Protein AF-K2STV4-F1 (afdb_monomer)

InterPro domains:
  IPR007946 A1 cistron-splicing factor, AAR2 [PTHR12689] (7-236)
  IPR033647 AAR2, N-terminal [PF20981] (6-149)
  IPR033647 AAR2, N-terminal [cd13777] (6-147)
  IPR033648 AAR2, C-terminal domain [PF05282] (190-236)
  IPR033648 AAR2, C-terminal domain [cd13778] (186-235)
  IPR038514 AAR2, C-terminal domain superfamily [G3DSA:1.25.40.550] (173-238)
  IPR038516 AAR2, N-terminal domain superfamily [G3DSA:2.60.34.20] (5-162)

Radius of gyration: 21.19 Å; Cα contacts (8 Å, |Δi|>4): 359; chains: 1; bounding box: 59×39×59 Å

Organism: Macrophomina phaseolina (strain MS6) (NCBI:txid1126212)

pLDDT: mean 80.19, std 15.46, range [32.78, 97.38]

Foldseek 3Di:
DQFAAWEFAAADAQKWKDKQLDIDGHHPLAGTAGPDDFAKMKIKIANHPDDGKIKMKIFGQNTQDPVCNPDRHHYWYWHQDPVLRYTDTDPDPVVVVVCVVCVVVSVPGHYDYDANDPDPPVVPRPDRVVVSCVLCVLPDQVLLCQFQNHDDVGIGMDMPLAEAPVPDDPDPPDDQVVVVNDNHHHTNAQDDDLVDLDDPPDDDPRRVVSNVVSVSVVQVSCCVPVVVPCSNVSNSVSVVCSSVVPD

Sequence (247 aa):
MDASPCVLLLVPAGALGGIDLLSFTTTDRFKGIKELPPGWHFVFTSSTNSLSVRHGAWFRVRGSSRSSPSSPPELFVKKWDPEREELVPETDQAELMRWRANLGAIWRDGLTPYRQTASKDADDEGDKEEDWRRLTDAVDERLLDRVLGAATEDHWSLTSASSAARDMDVIPGLSKEQSQWQPEKELALLPVDLKRTWGVDVVGRERTEAAKDRSWALGDLVERVCGGREEELLGAVEEVVGAAVDV

Secondary structure (DSSP, 8-state):
--PPPEEEEE--TTSEEEETTEEEE--TT--EEESPPSEEEEEEEESSSSSPPPEEEEEEE----TT-TTSPPPEEEEEEETTTTEEEE---HHHHHHHHHHHHHHHHHTEEEP-S-S---TTS-SSHHHHHHHHTTT--HHHHHHHH-S-BTTEEEEETT-EETTTS---TT--GGG-TT--PPEE------TT--S-TT--HHHHHHHHH--HHHHHHHHHHHHTT-THHHHHHHHHHHHHHHH-

Nearest PDB structures (foldseek):
  7pjh-assembly1_A  TM=8.174E-01  e=5.767E-12  Homo sapiens
  4ilh-assembly1_B  TM=7.628E-01  e=2.993E-10  Saccharomyces cerevisiae S288C

Structure (mmCIF, N/CA/C/O backbone):
data_AF-K2STV4-F1
#
_entry.id   AF-K2STV4-F1
#
loop_
_atom_site.group_PDB
_atom_site.id
_atom_site.type_symbol
_atom_site.label_atom_id
_atom_site.label_alt_id
_atom_site.label_comp_id
_atom_site.label_asym_id
_atom_site.label_entity_id
_atom_site.label_seq_id
_atom_site.pdbx_PDB_ins_code
_atom_site.Cartn_x
_atom_site.Cartn_y
_atom_site.Cartn_z
_atom_site.occupancy
_atom_site.B_iso_or_equiv
_atom_site.auth_seq_id
_atom_site.auth_comp_id
_atom_site.auth_asym_id
_atom_site.auth_atom_id
_atom_site.pdbx_PDB_model_num
ATOM 1 N N . MET A 1 1 ? -26.086 -5.528 10.184 1.00 46.66 1 MET A N 1
ATOM 2 C CA . MET A 1 1 ? -25.001 -4.753 9.555 1.00 46.66 1 MET A CA 1
ATOM 3 C C . MET A 1 1 ? -24.290 -5.732 8.667 1.00 46.66 1 MET A C 1
ATOM 5 O O . MET A 1 1 ? -23.721 -6.676 9.203 1.00 46.66 1 MET A O 1
ATOM 9 N N . ASP A 1 2 ? -24.388 -5.554 7.358 1.00 55.31 2 ASP A N 1
ATOM 10 C CA . ASP A 1 2 ? -23.553 -6.316 6.437 1.00 55.31 2 ASP A CA 1
ATOM 11 C C . ASP A 1 2 ? -22.145 -5.758 6.603 1.00 55.31 2 ASP A C 1
ATOM 13 O O . ASP A 1 2 ? -21.844 -4.632 6.204 1.00 55.31 2 ASP A O 1
ATOM 17 N N . ALA A 1 3 ? -21.328 -6.470 7.374 1.00 68.94 3 ALA A N 1
ATOM 18 C CA . ALA A 1 3 ? -19.973 -6.039 7.649 1.00 68.94 3 ALA A CA 1
ATOM 19 C C . ALA A 1 3 ? -19.216 -6.024 6.312 1.00 68.94 3 ALA A C 1
ATOM 21 O O . ALA A 1 3 ? -19.231 -7.006 5.576 1.00 68.94 3 ALA A O 1
ATOM 22 N N . SER A 1 4 ? -18.639 -4.874 5.971 1.00 87.38 4 SER A N 1
ATOM 23 C CA . SER A 1 4 ? -17.873 -4.664 4.737 1.00 87.38 4 SER A CA 1
ATOM 24 C C . SER A 1 4 ? -16.386 -4.947 4.981 1.00 87.38 4 SER A C 1
ATOM 26 O O . SER A 1 4 ? -15.973 -4.981 6.145 1.00 87.38 4 SER A O 1
ATOM 28 N N . PRO A 1 5 ? -15.573 -5.142 3.929 1.00 93.56 5 PRO A N 1
ATOM 29 C CA . PRO A 1 5 ? -14.134 -5.318 4.081 1.00 93.56 5 PRO A CA 1
ATOM 30 C C . PRO A 1 5 ? -13.481 -4.185 4.882 1.00 93.56 5 PRO A C 1
ATOM 32 O O . PRO A 1 5 ? -13.882 -3.016 4.785 1.00 93.56 5 PRO A O 1
ATOM 35 N N . CYS A 1 6 ? -12.491 -4.531 5.702 1.00 95.50 6 CYS A N 1
ATOM 36 C CA . CYS A 1 6 ? -11.750 -3.566 6.507 1.00 95.50 6 CYS A CA 1
ATOM 37 C C . CYS A 1 6 ? -10.303 -4.002 6.761 1.00 95.50 6 CYS A C 1
ATOM 39 O O . CYS A 1 6 ? -9.956 -5.184 6.689 1.00 95.50 6 CYS A O 1
ATOM 41 N N . VAL A 1 7 ? -9.467 -3.024 7.101 1.00 96.56 7 VAL A N 1
ATOM 42 C CA . VAL A 1 7 ? -8.090 -3.226 7.551 1.00 96.56 7 VAL A CA 1
ATOM 43 C C . VAL A 1 7 ? -7.935 -2.656 8.953 1.00 96.56 7 VAL A C 1
ATOM 45 O O . VAL A 1 7 ? -8.264 -1.497 9.201 1.00 96.56 7 VAL A O 1
ATOM 48 N N . LEU A 1 8 ? -7.435 -3.465 9.882 1.00 97.38 8 LEU A N 1
ATOM 49 C CA . LEU A 1 8 ? -6.913 -2.981 11.150 1.00 97.38 8 LEU A CA 1
ATOM 50 C C . LEU A 1 8 ? -5.473 -2.522 10.936 1.00 97.38 8 LEU A C 1
ATOM 52 O O . LEU A 1 8 ? -4.639 -3.304 10.483 1.00 97.38 8 LEU A O 1
ATOM 56 N N . LEU A 1 9 ? -5.198 -1.268 11.282 1.00 96.94 9 LEU A N 1
ATOM 57 C CA . LEU A 1 9 ? -3.869 -0.664 11.268 1.00 96.94 9 LEU A CA 1
ATOM 58 C C . LEU A 1 9 ? -3.505 -0.315 12.715 1.00 96.94 9 LEU A C 1
ATOM 60 O O . LEU A 1 9 ? -3.778 0.779 13.211 1.00 96.94 9 LEU A O 1
ATOM 64 N N . LEU A 1 10 ? -2.976 -1.311 13.421 1.00 96.19 10 LEU A N 1
ATOM 65 C CA . LEU A 1 10 ? -2.710 -1.295 14.857 1.00 96.19 10 LEU A CA 1
ATOM 66 C C . LEU A 1 10 ? -1.329 -0.692 15.130 1.00 96.19 10 LEU A C 1
ATOM 68 O O . LEU A 1 10 ? -0.360 -1.403 15.395 1.00 96.19 10 LEU A O 1
ATOM 72 N N . VAL A 1 11 ? -1.258 0.631 15.039 1.00 94.62 11 VAL A N 1
ATOM 73 C CA . VAL A 1 11 ? -0.031 1.418 15.217 1.00 94.62 11 VAL A CA 1
ATOM 74 C C . VAL A 1 11 ? -0.125 2.315 16.462 1.00 94.62 11 VAL A C 1
ATOM 76 O O . VAL A 1 11 ? -1.237 2.570 16.942 1.00 94.62 11 VAL A O 1
ATOM 79 N N . PRO A 1 12 ? 1.008 2.772 17.031 1.00 92.44 12 PRO A N 1
ATOM 80 C CA . PRO A 1 12 ? 1.008 3.669 18.186 1.00 92.44 12 PRO A CA 1
ATOM 81 C C . PRO A 1 12 ? 0.287 4.986 17.891 1.00 92.44 12 PRO A C 1
ATOM 83 O O . PRO A 1 12 ? 0.338 5.480 16.771 1.00 92.44 12 PRO A O 1
ATOM 86 N N . ALA A 1 13 ? -0.339 5.591 18.901 1.00 93.19 13 ALA A N 1
ATOM 87 C CA . ALA A 1 13 ? -0.931 6.915 18.750 1.00 93.19 13 ALA A CA 1
ATOM 88 C C . ALA A 1 13 ? 0.137 7.981 18.470 1.00 93.19 13 ALA A C 1
ATOM 90 O O . ALA A 1 13 ? 1.247 7.921 18.999 1.00 93.19 13 ALA A O 1
ATOM 91 N N . GLY A 1 14 ? -0.212 8.976 17.654 1.00 92.31 14 GLY A N 1
ATOM 92 C CA . GLY A 1 14 ? 0.729 10.002 17.203 1.00 92.31 14 GLY A CA 1
ATOM 93 C C . GLY A 1 14 ? 1.625 9.566 16.039 1.00 92.31 14 GLY A C 1
ATOM 94 O O . GLY A 1 14 ? 2.351 10.406 15.513 1.00 92.31 14 GLY A O 1
ATOM 95 N N . ALA A 1 15 ? 1.551 8.301 15.610 1.00 92.19 15 ALA A N 1
ATOM 96 C CA . ALA A 1 15 ? 2.199 7.823 14.394 1.00 92.19 15 ALA A CA 1
ATOM 97 C C . ALA A 1 15 ? 1.540 8.427 13.145 1.00 92.19 15 ALA A C 1
ATOM 99 O O . ALA A 1 15 ? 0.327 8.691 13.143 1.00 92.19 15 ALA A O 1
ATOM 100 N N . LEU A 1 16 ? 2.317 8.558 12.070 1.00 93.38 16 LEU A N 1
ATOM 101 C CA . LEU A 1 16 ? 1.777 8.783 10.734 1.00 93.38 16 LEU A CA 1
ATOM 102 C C . LEU A 1 16 ? 1.045 7.509 10.309 1.00 93.38 16 LEU A C 1
ATOM 104 O O . LEU A 1 16 ? 1.622 6.423 10.356 1.00 93.38 16 LEU A O 1
ATOM 108 N N . GLY A 1 17 ? -0.210 7.626 9.898 1.00 93.69 17 GLY A N 1
ATOM 109 C CA . GLY A 1 17 ? -0.970 6.553 9.270 1.00 93.69 17 GLY A CA 1
ATOM 110 C C . GLY A 1 17 ? -1.533 7.024 7.940 1.00 93.69 17 GLY A C 1
ATOM 111 O O . GLY A 1 17 ? -1.812 8.208 7.759 1.00 93.69 17 GLY A O 1
ATOM 112 N N . GLY A 1 18 ? -1.716 6.101 7.011 1.00 93.31 18 GLY A N 1
ATOM 113 C CA . GLY A 1 18 ? -2.315 6.420 5.732 1.00 93.31 18 GLY A CA 1
ATOM 114 C C . GLY A 1 18 ? -2.903 5.211 5.038 1.00 93.31 18 GLY A C 1
ATOM 115 O O . GLY A 1 18 ? -2.582 4.060 5.352 1.00 93.31 18 GLY A O 1
ATOM 116 N N . ILE A 1 19 ? -3.814 5.506 4.121 1.00 95.06 19 ILE A N 1
ATOM 117 C CA . ILE A 1 19 ? -4.367 4.548 3.179 1.00 95.06 19 ILE A CA 1
ATOM 118 C C .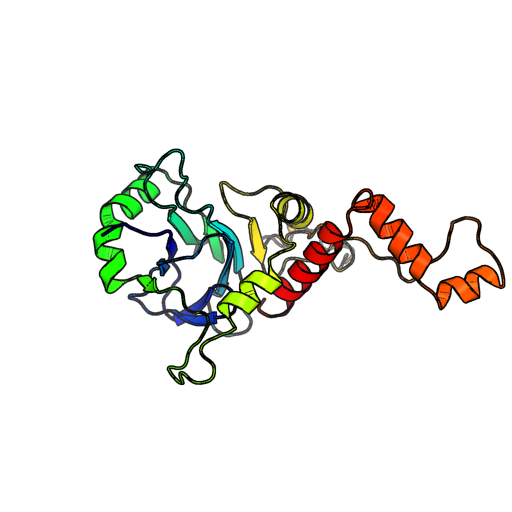 ILE A 1 19 ? -4.526 5.231 1.825 1.00 95.06 19 ILE A C 1
ATOM 120 O O . ILE A 1 19 ? -5.194 6.262 1.715 1.00 95.06 19 ILE A O 1
ATOM 124 N N . ASP A 1 20 ? -3.931 4.624 0.807 1.00 94.50 20 ASP A N 1
ATOM 125 C CA . ASP A 1 20 ? -3.928 5.084 -0.576 1.00 94.50 20 ASP A CA 1
ATOM 126 C C . ASP A 1 20 ? -3.430 6.540 -0.677 1.00 94.50 20 ASP A C 1
ATOM 128 O O . ASP A 1 20 ? -2.278 6.804 -0.354 1.00 94.50 20 ASP A O 1
ATOM 132 N N . LEU A 1 21 ? -4.280 7.497 -1.060 1.00 90.19 21 LEU A N 1
ATOM 133 C CA . LEU A 1 21 ? -3.935 8.917 -1.216 1.00 90.19 21 LEU A CA 1
ATOM 134 C C . LEU A 1 21 ? -4.193 9.756 0.050 1.00 90.19 21 LEU A C 1
ATOM 136 O O . LEU A 1 21 ? -4.028 10.981 0.029 1.00 90.19 21 LEU A O 1
ATOM 140 N N . LEU A 1 22 ? -4.651 9.143 1.150 1.00 90.38 22 LEU A N 1
ATOM 141 C CA . LEU A 1 22 ? -4.950 9.842 2.400 1.00 90.38 22 LEU A CA 1
ATOM 142 C C . LEU A 1 22 ? -3.911 9.531 3.479 1.00 90.38 22 LEU A C 1
ATOM 144 O O . LEU A 1 22 ? -3.727 8.380 3.868 1.00 90.38 22 LEU A O 1
ATOM 148 N N . SER A 1 23 ? -3.342 10.583 4.070 1.00 90.31 23 SER A N 1
ATOM 149 C CA . SER A 1 23 ? -2.523 10.509 5.281 1.00 90.31 23 SER A CA 1
ATOM 150 C C . SER A 1 23 ? -3.163 11.254 6.457 1.00 90.31 23 SER A C 1
ATOM 152 O O . SER A 1 23 ? -3.937 12.201 6.292 1.00 90.31 23 SER A O 1
ATOM 154 N N . PHE A 1 24 ? -2.874 10.797 7.672 1.00 91.31 24 PHE A N 1
ATOM 155 C CA . PHE A 1 24 ? -3.394 11.347 8.920 1.00 91.31 24 PHE A CA 1
ATOM 156 C C . PHE A 1 24 ? -2.488 10.996 10.107 1.00 91.31 24 PHE A C 1
ATOM 158 O O . PHE A 1 24 ? -1.704 10.050 10.071 1.00 91.31 24 PHE A O 1
ATOM 165 N N . THR A 1 25 ? -2.631 11.731 11.208 1.00 93.50 25 THR A N 1
ATOM 166 C CA . THR A 1 25 ? -2.016 11.353 12.488 1.00 93.50 25 THR A CA 1
ATOM 167 C C . THR A 1 25 ? -2.957 10.420 13.241 1.00 93.50 25 THR A C 1
ATOM 169 O O . THR A 1 25 ? -4.131 10.738 13.455 1.00 93.50 25 THR A O 1
ATOM 172 N N . THR A 1 26 ? -2.454 9.266 13.663 1.00 94.06 26 THR A N 1
ATOM 173 C CA . THR A 1 26 ? -3.240 8.280 14.413 1.00 94.06 26 THR A CA 1
ATOM 174 C C . THR A 1 26 ? -3.569 8.760 15.831 1.00 94.06 26 THR A C 1
ATOM 176 O O . THR A 1 26 ? -2.836 9.532 16.450 1.00 94.06 26 THR A O 1
ATOM 179 N N . THR A 1 27 ? -4.697 8.292 16.369 1.00 94.81 27 THR A N 1
ATOM 180 C CA . THR A 1 27 ? -5.148 8.592 17.740 1.00 94.81 27 THR A CA 1
ATOM 181 C C . THR A 1 27 ? -5.226 7.309 18.559 1.00 94.81 27 THR A C 1
ATOM 183 O O . THR A 1 27 ? -5.330 6.230 17.984 1.00 94.81 27 THR A O 1
ATOM 186 N N . ASP A 1 28 ? -5.284 7.397 19.890 1.00 94.19 28 ASP A N 1
ATOM 187 C CA . ASP A 1 28 ? -5.396 6.211 20.764 1.00 94.19 28 ASP A CA 1
ATOM 188 C C . ASP A 1 28 ? -6.593 5.306 20.425 1.00 94.19 28 ASP A C 1
ATOM 190 O O . ASP A 1 28 ? -6.556 4.081 20.595 1.00 94.19 28 ASP A O 1
ATOM 194 N N . ARG A 1 29 ? -7.677 5.927 19.943 1.00 94.75 29 ARG A N 1
ATOM 195 C CA . ARG A 1 29 ? -8.910 5.234 19.560 1.00 94.75 29 ARG A CA 1
ATOM 196 C C . ARG A 1 29 ? -8.845 4.628 18.168 1.00 94.75 29 ARG A C 1
ATOM 198 O O . ARG A 1 29 ? -9.582 3.682 17.915 1.00 94.75 29 ARG A O 1
ATOM 205 N N . PHE A 1 30 ? -7.988 5.138 17.289 1.00 96.12 30 PHE A N 1
ATOM 206 C CA . PHE A 1 30 ? -7.863 4.620 15.935 1.00 96.12 30 PHE A CA 1
ATOM 207 C C . PHE A 1 30 ? -7.371 3.167 15.962 1.00 96.12 30 PHE A C 1
ATOM 209 O O . PHE A 1 30 ? -6.446 2.809 16.696 1.00 96.12 30 PHE A O 1
ATOM 216 N N . LYS A 1 31 ? -8.033 2.320 15.174 1.00 97.00 31 LYS A N 1
ATOM 217 C CA . LYS A 1 31 ? -7.695 0.905 14.988 1.00 97.00 31 LYS A CA 1
ATOM 218 C C . LYS A 1 31 ? -7.664 0.489 13.526 1.00 97.00 31 LYS A C 1
ATOM 220 O O . LYS A 1 31 ? -7.209 -0.616 13.258 1.00 97.00 31 LYS A O 1
ATOM 225 N N . GLY A 1 32 ? -8.130 1.318 12.592 1.00 96.94 32 GLY A N 1
ATOM 226 C CA . GLY A 1 32 ? -8.111 0.968 11.178 1.00 96.94 32 GLY A CA 1
ATOM 227 C C . GLY A 1 32 ? -9.150 1.678 10.321 1.00 96.94 32 GLY A C 1
ATOM 228 O O . GLY A 1 32 ? -9.776 2.657 10.734 1.00 96.94 32 GLY A O 1
ATOM 229 N N . ILE A 1 33 ? -9.333 1.139 9.119 1.00 96.75 33 ILE A N 1
ATOM 230 C CA . ILE A 1 33 ? -10.194 1.677 8.070 1.00 96.75 33 ILE A CA 1
ATOM 231 C C . ILE A 1 33 ? -11.239 0.629 7.687 1.00 96.75 33 ILE A C 1
ATOM 233 O O . ILE A 1 33 ? -10.913 -0.545 7.514 1.00 96.75 33 ILE A O 1
ATOM 237 N N . LYS A 1 34 ? -12.500 1.044 7.577 1.00 94.75 34 LYS A N 1
ATOM 238 C CA . LYS A 1 34 ? -13.641 0.193 7.200 1.00 94.75 34 LYS A CA 1
ATOM 239 C C . LYS A 1 34 ? -14.276 0.648 5.897 1.00 94.75 34 LYS A C 1
ATOM 241 O O . LYS A 1 34 ? -14.023 1.761 5.457 1.00 94.75 34 LYS A O 1
ATOM 246 N N . GLU A 1 35 ? -15.172 -0.183 5.367 1.00 92.88 35 GLU A N 1
ATOM 247 C CA . GLU A 1 35 ? -15.942 0.124 4.152 1.00 92.88 35 GLU A CA 1
ATOM 248 C C . GLU A 1 35 ? -15.020 0.252 2.931 1.00 92.88 35 GLU A C 1
ATOM 250 O O . GLU A 1 35 ? -15.228 1.097 2.069 1.00 92.88 35 GLU A O 1
ATOM 255 N N . LEU A 1 36 ? -13.985 -0.596 2.875 1.00 93.31 36 LEU A N 1
ATOM 256 C CA . LEU A 1 36 ? -13.055 -0.618 1.751 1.00 93.31 36 LEU A CA 1
ATOM 257 C C . LEU A 1 36 ? -13.768 -1.121 0.485 1.00 93.31 36 LEU A C 1
ATOM 259 O O . LEU A 1 36 ? -14.413 -2.181 0.541 1.00 93.31 36 LEU A O 1
ATOM 263 N N . PRO A 1 37 ? -13.665 -0.400 -0.645 1.00 92.25 37 PRO A N 1
ATOM 264 C CA . PRO A 1 37 ? -14.173 -0.884 -1.917 1.00 92.25 37 PRO A CA 1
ATOM 265 C C . PRO A 1 37 ? -13.360 -2.097 -2.407 1.00 92.25 37 PRO A C 1
ATOM 267 O O . PRO A 1 37 ? -12.231 -2.313 -1.976 1.00 92.25 37 PRO A O 1
ATOM 270 N N . PRO A 1 38 ? -13.909 -2.926 -3.312 1.00 91.94 38 PRO A N 1
ATOM 271 C CA . PRO A 1 38 ? -13.113 -3.932 -4.006 1.00 91.94 38 PRO A CA 1
ATOM 272 C C . PRO A 1 38 ? -12.017 -3.277 -4.852 1.00 91.94 38 PRO A C 1
ATOM 274 O O . PRO A 1 38 ? -12.293 -2.322 -5.579 1.00 91.94 38 PRO A O 1
ATOM 277 N N . GLY A 1 39 ? -10.804 -3.820 -4.802 1.00 92.81 39 GLY A N 1
ATOM 278 C CA . GLY A 1 39 ? -9.651 -3.260 -5.502 1.00 92.81 39 GLY A CA 1
ATOM 279 C C . GLY A 1 39 ? -8.340 -3.444 -4.748 1.00 92.81 39 GLY A C 1
ATOM 280 O O . GLY A 1 39 ? -8.269 -4.147 -3.735 1.00 92.81 39 GLY A O 1
ATOM 281 N N . TRP A 1 40 ? -7.295 -2.828 -5.288 1.00 94.62 40 TRP A N 1
ATOM 282 C CA . TRP A 1 40 ? -6.000 -2.710 -4.632 1.00 94.62 40 TRP A CA 1
ATOM 283 C C . TRP A 1 40 ? -6.017 -1.576 -3.625 1.00 94.62 40 TRP A C 1
ATOM 285 O O . TRP A 1 40 ? -6.600 -0.527 -3.879 1.00 94.62 40 TRP A O 1
ATOM 295 N N . HIS A 1 41 ? -5.356 -1.792 -2.498 1.00 95.38 41 HIS A N 1
ATOM 296 C CA . HIS A 1 41 ? -5.166 -0.783 -1.472 1.00 95.38 41 HIS A CA 1
ATOM 297 C C . HIS A 1 41 ? -3.749 -0.855 -0.928 1.00 95.38 41 HIS A C 1
ATOM 299 O O . HIS A 1 41 ? -3.129 -1.925 -0.888 1.00 95.38 41 HIS A O 1
ATOM 305 N N . PHE A 1 42 ? -3.267 0.290 -0.465 1.00 95.88 42 PHE A N 1
ATOM 306 C CA . PHE A 1 42 ? -1.963 0.430 0.153 1.00 95.88 42 PHE A CA 1
ATOM 307 C C . PHE A 1 42 ? -2.116 1.154 1.483 1.00 95.88 42 PHE A C 1
ATOM 309 O O . PHE A 1 42 ? -2.471 2.327 1.531 1.00 95.88 42 PHE A O 1
ATOM 316 N N . VAL A 1 43 ? -1.854 0.457 2.588 1.00 96.12 43 VAL A N 1
ATOM 317 C CA . VAL A 1 43 ? -1.728 1.121 3.893 1.00 96.12 43 VAL A CA 1
ATOM 318 C C . VAL A 1 43 ? -0.274 1.430 4.157 1.00 96.12 43 VAL A C 1
ATOM 320 O O . VAL A 1 43 ? 0.589 0.598 3.886 1.00 96.12 43 VAL A O 1
ATOM 323 N N . PHE A 1 44 ? -0.014 2.587 4.748 1.00 94.81 44 PHE A N 1
ATOM 324 C CA . PHE A 1 44 ? 1.326 2.973 5.151 1.00 94.81 44 PHE A CA 1
ATOM 325 C C . PHE A 1 44 ? 1.333 3.622 6.527 1.00 94.81 44 PHE A C 1
ATOM 327 O O . PHE A 1 44 ? 0.328 4.143 7.019 1.00 94.81 44 PHE A O 1
ATOM 334 N N . THR A 1 45 ? 2.479 3.551 7.189 1.00 94.50 45 THR A N 1
ATOM 335 C CA . THR A 1 45 ? 2.682 4.145 8.501 1.00 94.50 45 THR A CA 1
ATOM 336 C C . THR A 1 45 ? 4.143 4.489 8.727 1.00 94.50 45 THR A C 1
ATOM 338 O O . THR A 1 45 ? 5.043 3.937 8.093 1.00 94.50 45 THR A O 1
ATOM 341 N N . SER A 1 46 ? 4.379 5.382 9.675 1.00 90.50 46 SER A N 1
ATOM 342 C CA . SER A 1 46 ? 5.689 5.563 10.270 1.00 90.50 46 SER A CA 1
ATOM 343 C C . SER A 1 46 ? 5.540 5.884 11.751 1.00 90.50 46 SER A C 1
ATOM 345 O O . SER A 1 46 ? 4.586 6.558 12.150 1.00 90.50 46 SER A O 1
ATOM 347 N N . SER A 1 47 ? 6.469 5.390 12.572 1.00 82.62 47 SER A N 1
ATOM 348 C CA . SER A 1 47 ? 6.419 5.522 14.034 1.00 82.62 47 SER A CA 1
ATOM 349 C C . SER A 1 47 ? 6.432 6.979 14.507 1.00 82.62 47 SER A C 1
ATOM 351 O O . SER A 1 47 ? 5.956 7.276 15.603 1.00 82.62 47 SER A O 1
ATOM 353 N N . THR A 1 48 ? 6.926 7.901 13.676 1.00 74.44 48 THR A N 1
ATOM 354 C CA . THR A 1 48 ? 6.916 9.345 13.926 1.00 74.44 48 THR A CA 1
ATOM 355 C C . THR A 1 48 ? 6.590 10.120 12.646 1.00 74.44 48 THR A C 1
ATOM 357 O O . THR A 1 48 ? 6.695 9.604 11.539 1.00 74.44 48 THR A O 1
ATOM 360 N N . ASN A 1 49 ? 6.235 11.400 12.780 1.00 66.69 49 ASN A N 1
ATOM 361 C CA . ASN A 1 49 ? 5.983 12.285 11.634 1.00 66.69 49 ASN A CA 1
ATOM 362 C C . ASN A 1 49 ? 7.270 12.851 10.989 1.00 66.69 49 ASN A C 1
ATOM 364 O O . ASN A 1 49 ? 7.181 13.731 10.133 1.00 66.69 49 ASN A O 1
ATOM 368 N N . SER A 1 50 ? 8.469 12.417 11.401 1.00 63.31 50 SER A N 1
ATOM 369 C CA . SER A 1 50 ? 9.737 12.989 10.927 1.00 63.31 50 SER A CA 1
ATOM 370 C C . SER A 1 50 ? 10.834 11.940 10.749 1.00 63.31 50 SER A C 1
ATOM 372 O O . SER A 1 50 ? 11.176 11.267 11.717 1.00 63.31 50 SER A O 1
ATOM 374 N N . LEU A 1 51 ? 11.441 11.905 9.554 1.00 62.88 51 LEU A N 1
ATOM 375 C CA . LEU A 1 51 ? 12.703 11.217 9.210 1.00 62.88 51 LEU A CA 1
ATOM 376 C C . LEU A 1 51 ? 12.842 9.761 9.705 1.00 62.88 51 LEU A C 1
ATOM 378 O O . LEU A 1 51 ? 13.952 9.285 9.927 1.00 62.88 51 LEU A O 1
ATOM 382 N N . SER A 1 52 ? 11.730 9.057 9.877 1.00 76.38 52 SER A N 1
ATOM 383 C CA . SER A 1 52 ? 11.674 7.637 10.212 1.00 76.38 52 SER A CA 1
ATOM 384 C C . SER A 1 52 ? 11.374 6.820 8.963 1.00 76.38 52 SER A C 1
ATOM 386 O O . SER A 1 52 ? 10.787 7.316 7.997 1.00 76.38 52 SER A O 1
ATOM 388 N N . VAL A 1 53 ? 11.801 5.557 8.981 1.00 84.56 53 VAL A N 1
ATOM 389 C CA . VAL A 1 53 ? 11.475 4.630 7.902 1.00 84.56 53 VAL A CA 1
ATOM 390 C C . VAL A 1 53 ? 9.963 4.483 7.830 1.00 84.56 53 VAL A C 1
ATOM 392 O O . VAL A 1 53 ? 9.270 4.335 8.844 1.00 84.56 53 VAL A O 1
ATOM 395 N N . ARG A 1 54 ? 9.436 4.606 6.617 1.00 90.31 54 ARG A N 1
ATOM 396 C CA . ARG A 1 54 ? 8.021 4.374 6.357 1.00 90.31 54 ARG A CA 1
ATOM 397 C C . ARG A 1 54 ? 7.837 2.923 5.981 1.00 90.31 54 ARG A C 1
ATOM 399 O O . ARG A 1 54 ? 8.633 2.365 5.230 1.00 90.31 54 ARG A O 1
ATOM 406 N N . HIS A 1 55 ? 6.783 2.327 6.508 1.00 92.69 55 HIS A N 1
ATOM 407 C CA . HIS A 1 55 ? 6.391 0.964 6.207 1.00 92.69 55 HIS A CA 1
ATOM 408 C C . HIS A 1 55 ? 5.061 0.994 5.482 1.00 92.69 55 HIS A C 1
ATOM 410 O O . HIS A 1 55 ? 4.168 1.754 5.850 1.00 92.69 55 HIS A O 1
ATOM 416 N N . GLY A 1 56 ? 4.925 0.139 4.483 1.00 92.56 56 GLY A N 1
ATOM 417 C CA . GLY A 1 56 ? 3.732 0.011 3.676 1.00 92.56 56 GLY A CA 1
ATOM 418 C C . GLY A 1 56 ? 3.380 -1.442 3.413 1.00 92.56 56 GLY A C 1
ATOM 419 O O . GLY A 1 56 ? 4.233 -2.330 3.468 1.00 92.56 56 GLY A O 1
ATOM 420 N N . ALA A 1 57 ? 2.106 -1.684 3.135 1.00 93.94 57 ALA A N 1
ATOM 421 C CA . ALA A 1 57 ? 1.605 -2.991 2.752 1.00 93.94 57 ALA A CA 1
ATOM 422 C C . ALA A 1 57 ? 0.527 -2.853 1.676 1.00 93.94 57 ALA A C 1
ATOM 424 O O . ALA A 1 57 ? -0.527 -2.257 1.916 1.00 93.94 57 ALA A O 1
ATOM 425 N N . TRP A 1 58 ? 0.781 -3.467 0.522 1.00 95.38 58 TRP A N 1
ATOM 426 C CA . TRP A 1 58 ? -0.213 -3.692 -0.521 1.00 95.38 58 TRP A CA 1
ATOM 427 C C . TRP A 1 58 ? -1.096 -4.875 -0.163 1.00 95.38 58 TRP A C 1
ATOM 429 O O . TRP A 1 58 ? -0.594 -5.918 0.255 1.00 95.38 58 TRP A O 1
ATOM 439 N N . PHE A 1 59 ? -2.398 -4.747 -0.370 1.00 95.06 59 PHE A N 1
ATOM 440 C CA . PHE A 1 59 ? -3.351 -5.842 -0.225 1.00 95.06 59 PHE A CA 1
ATOM 441 C C . PHE A 1 59 ? -4.517 -5.644 -1.190 1.00 95.06 59 PHE A C 1
ATOM 443 O O . PHE A 1 59 ? -4.765 -4.541 -1.682 1.00 95.06 59 PHE A O 1
ATOM 450 N N . ARG A 1 60 ? -5.239 -6.729 -1.470 1.00 94.44 60 ARG A N 1
ATOM 451 C CA . ARG A 1 60 ? -6.359 -6.713 -2.409 1.00 94.44 60 ARG A CA 1
ATOM 452 C C . ARG A 1 60 ? -7.650 -7.073 -1.706 1.00 94.44 60 ARG A C 1
ATOM 454 O O . ARG A 1 60 ? -7.776 -8.174 -1.178 1.00 94.44 60 ARG A O 1
ATOM 461 N N . VAL A 1 61 ? -8.627 -6.179 -1.773 1.00 93.88 61 VAL A N 1
ATOM 462 C CA . VAL A 1 61 ? -10.006 -6.474 -1.387 1.00 93.88 61 VAL A CA 1
ATOM 463 C C . VAL A 1 61 ? -10.683 -7.126 -2.586 1.00 93.88 61 VAL A C 1
ATOM 465 O O . VAL A 1 61 ? -10.921 -6.479 -3.610 1.00 93.88 61 VAL A O 1
ATOM 468 N N . ARG A 1 62 ? -10.984 -8.421 -2.490 1.00 89.50 62 ARG A N 1
ATOM 469 C CA . ARG A 1 62 ? -11.644 -9.165 -3.579 1.00 89.50 62 ARG A CA 1
ATOM 470 C C . ARG A 1 62 ? -13.142 -8.868 -3.647 1.00 89.50 62 ARG A C 1
ATOM 472 O O . ARG A 1 62 ? -13.760 -9.027 -4.701 1.00 89.50 62 ARG A O 1
ATOM 479 N N . GLY A 1 63 ? -13.711 -8.392 -2.544 1.00 79.19 63 GLY A N 1
ATOM 480 C CA . GLY A 1 63 ? -15.128 -8.105 -2.410 1.00 79.19 63 GLY A CA 1
ATOM 481 C C . GLY A 1 63 ? -15.943 -9.363 -2.116 1.00 79.19 63 GLY A C 1
ATOM 482 O O . GLY A 1 63 ? -15.454 -10.493 -2.094 1.00 79.19 63 GLY A O 1
ATOM 483 N N . SER A 1 64 ? -17.240 -9.167 -1.877 1.00 69.00 64 SER A N 1
ATOM 484 C CA . SER A 1 64 ? -18.148 -10.282 -1.600 1.00 69.00 64 SER A CA 1
ATOM 485 C C . SER A 1 64 ? -18.265 -11.186 -2.827 1.00 69.00 64 SER A C 1
ATOM 487 O O . SER A 1 64 ? -18.824 -10.790 -3.853 1.00 69.00 64 SER A O 1
ATOM 489 N N . SER A 1 65 ? -17.759 -12.417 -2.731 1.00 58.44 65 SER A N 1
ATOM 490 C CA . SER A 1 65 ? -17.907 -13.381 -3.818 1.00 58.44 65 SER A CA 1
ATOM 491 C C . SER A 1 65 ? -19.381 -13.738 -4.014 1.00 58.44 65 SER A C 1
ATOM 493 O O . SER A 1 65 ? -20.037 -14.251 -3.105 1.00 58.44 65 SER A O 1
ATOM 495 N N . ARG A 1 66 ? -19.887 -13.567 -5.244 1.00 56.12 66 ARG A N 1
ATOM 496 C CA . ARG A 1 66 ? -21.228 -14.034 -5.649 1.00 56.12 66 ARG A CA 1
ATOM 497 C C . ARG A 1 66 ? -21.421 -15.539 -5.431 1.00 56.12 66 ARG A C 1
ATOM 499 O O . ARG A 1 66 ? -22.557 -15.991 -5.345 1.00 56.12 66 ARG A O 1
ATOM 506 N N . SER A 1 67 ? -20.332 -16.311 -5.354 1.00 58.53 67 SER A N 1
ATOM 507 C CA . SER A 1 67 ? -20.372 -17.757 -5.119 1.00 58.53 67 SER A CA 1
ATOM 508 C C . SER A 1 67 ? -20.496 -18.142 -3.643 1.00 58.53 67 SER A C 1
ATOM 510 O O . SER A 1 67 ? -20.759 -19.305 -3.352 1.00 58.53 67 SER A O 1
ATOM 512 N N . SER A 1 68 ? -20.289 -17.205 -2.713 1.00 61.47 68 SER A N 1
ATOM 513 C CA . SER A 1 68 ? -20.317 -17.483 -1.276 1.00 61.47 68 SER A CA 1
ATOM 514 C C . SER A 1 68 ?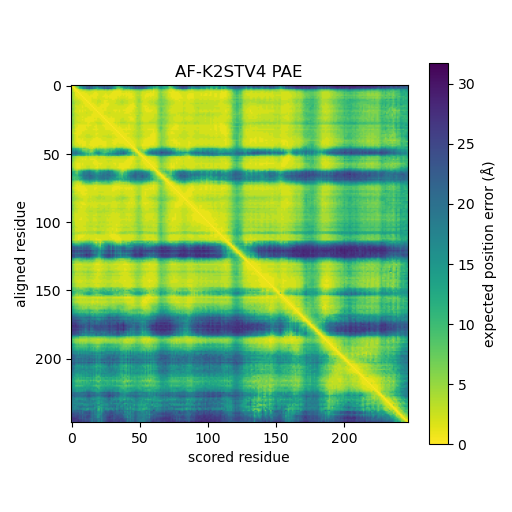 -20.801 -16.254 -0.491 1.00 61.47 68 SER A C 1
ATOM 516 O O . SER A 1 68 ? -20.027 -15.622 0.228 1.00 61.47 68 SER A O 1
ATOM 518 N N . PRO A 1 69 ? -22.094 -15.894 -0.619 1.00 63.69 69 PRO A N 1
ATOM 519 C CA . PRO A 1 69 ? -22.675 -14.708 0.017 1.00 63.69 69 PRO A CA 1
ATOM 520 C C . PRO A 1 69 ? -22.706 -14.777 1.554 1.00 63.69 69 PRO A C 1
ATOM 522 O O . PRO A 1 69 ? -22.956 -13.769 2.202 1.00 63.69 69 PRO A O 1
ATOM 525 N N . SER A 1 70 ? -22.463 -15.951 2.147 1.00 67.00 70 SER A N 1
ATOM 526 C CA . SER A 1 70 ? -22.367 -16.140 3.599 1.00 67.00 70 SER A CA 1
ATOM 527 C C . SER A 1 70 ? -20.939 -16.053 4.140 1.00 67.00 70 SER A C 1
ATOM 529 O O . SER A 1 70 ? -20.741 -16.234 5.343 1.00 67.00 70 SER A O 1
ATOM 531 N N . SER A 1 71 ? -19.934 -15.859 3.280 1.00 72.94 71 SER A N 1
ATOM 532 C CA . SER A 1 71 ? -18.558 -15.701 3.743 1.00 72.94 71 SER A CA 1
ATOM 533 C C . SER A 1 71 ? -18.435 -14.413 4.558 1.00 72.94 71 SER A C 1
ATOM 535 O O . SER A 1 71 ? -19.001 -13.389 4.169 1.00 72.94 71 SER A O 1
ATOM 537 N N . PRO A 1 72 ? -17.710 -14.433 5.688 1.00 80.44 72 PRO A N 1
ATOM 538 C CA . PRO A 1 72 ? -17.471 -13.213 6.438 1.00 80.44 72 PRO A CA 1
ATOM 539 C C . PRO A 1 72 ? -16.659 -12.233 5.578 1.00 80.44 72 PRO A C 1
ATOM 541 O O . PRO A 1 72 ? -15.869 -12.676 4.740 1.00 80.44 72 PRO A O 1
ATOM 544 N N . PRO A 1 73 ? -16.805 -10.916 5.795 1.00 85.19 73 PRO A N 1
ATOM 545 C CA . PRO A 1 73 ? -15.994 -9.941 5.084 1.00 85.19 73 PRO A CA 1
ATOM 546 C C . PRO A 1 73 ? -14.505 -10.153 5.340 1.00 85.19 73 PRO A C 1
ATOM 548 O O . PRO A 1 73 ? -14.080 -10.632 6.407 1.00 85.19 73 PRO A O 1
ATOM 551 N N . GLU A 1 74 ? -13.734 -9.750 4.336 1.00 91.62 74 GLU A N 1
ATOM 552 C CA . GLU A 1 74 ? -12.280 -9.708 4.374 1.00 91.62 74 GLU A CA 1
ATOM 553 C C . GLU A 1 74 ? -11.822 -8.774 5.502 1.00 91.62 74 GLU A C 1
ATOM 555 O O . GLU A 1 74 ? -12.314 -7.654 5.655 1.00 91.62 74 GLU A O 1
ATOM 560 N N . LEU A 1 75 ? -10.907 -9.282 6.324 1.00 93.31 75 LEU A N 1
ATOM 561 C CA . LEU A 1 75 ? -10.326 -8.578 7.459 1.00 93.31 75 LEU A CA 1
ATOM 562 C C . LEU A 1 75 ? -8.816 -8.705 7.337 1.00 93.31 75 LEU A C 1
ATOM 564 O O . LEU A 1 75 ? -8.283 -9.803 7.486 1.00 93.31 75 LEU A O 1
ATOM 568 N N . PHE A 1 76 ? -8.151 -7.582 7.113 1.00 95.44 76 PHE A N 1
ATOM 569 C CA . PHE A 1 76 ? -6.697 -7.499 7.111 1.00 95.44 76 PHE A CA 1
ATOM 570 C C . PHE A 1 76 ? -6.246 -6.947 8.458 1.00 95.44 76 PHE A C 1
ATOM 572 O O . PHE A 1 76 ? -6.839 -5.995 8.959 1.00 95.44 76 PHE A O 1
ATOM 579 N N . VAL A 1 77 ? -5.213 -7.522 9.068 1.00 96.00 77 VAL A N 1
ATOM 580 C CA . VAL A 1 77 ? -4.680 -7.024 10.343 1.00 96.00 77 VAL A CA 1
ATOM 581 C C . VAL A 1 77 ? -3.194 -6.753 10.181 1.00 96.00 77 VAL A C 1
ATOM 583 O O . VAL A 1 77 ? -2.410 -7.664 9.914 1.00 96.00 77 VAL A O 1
ATOM 586 N N . LYS A 1 78 ? -2.824 -5.480 10.319 1.00 95.19 78 LYS A N 1
ATOM 587 C CA . LYS A 1 78 ? -1.448 -4.985 10.323 1.00 95.19 78 LYS A CA 1
ATOM 588 C C . LYS A 1 78 ? -1.156 -4.381 11.682 1.00 95.19 78 LYS A C 1
ATOM 590 O O . LYS A 1 78 ? -1.946 -3.576 12.176 1.00 95.19 78 LYS A O 1
ATOM 595 N N . LYS A 1 79 ? -0.046 -4.775 12.294 1.00 94.31 79 LYS A N 1
ATOM 596 C CA . LYS A 1 79 ? 0.361 -4.313 13.621 1.00 94.31 79 LYS A CA 1
ATOM 597 C C . LYS A 1 79 ? 1.790 -3.808 13.601 1.00 94.31 79 LYS A C 1
ATOM 599 O O . LYS A 1 79 ? 2.629 -4.345 12.886 1.00 94.31 79 LYS A O 1
ATOM 604 N N . TRP A 1 80 ? 2.045 -2.777 14.391 1.00 94.06 80 TRP A N 1
ATOM 605 C CA . TRP A 1 80 ? 3.401 -2.327 14.651 1.00 94.06 80 TRP A CA 1
ATOM 606 C C . TRP A 1 80 ? 4.079 -3.278 15.638 1.00 94.06 80 TRP A C 1
ATOM 608 O O . TRP A 1 80 ? 3.570 -3.487 16.743 1.00 94.06 80 TRP A O 1
ATOM 618 N N . ASP A 1 81 ? 5.214 -3.841 15.243 1.00 91.75 81 ASP A N 1
ATOM 619 C CA . ASP A 1 81 ? 6.124 -4.555 16.128 1.00 91.75 81 ASP A CA 1
ATOM 620 C C . ASP A 1 81 ? 7.151 -3.556 16.690 1.00 91.75 81 ASP A C 1
ATOM 622 O O . ASP A 1 81 ? 8.013 -3.086 15.947 1.00 91.75 81 ASP A O 1
ATOM 626 N N . PRO A 1 82 ? 7.079 -3.197 17.985 1.00 89.19 82 PRO A N 1
ATOM 627 C CA . PRO A 1 82 ? 7.997 -2.231 18.578 1.00 89.19 82 PRO A CA 1
ATOM 628 C C . PRO A 1 82 ? 9.413 -2.782 18.783 1.00 89.19 82 PRO A C 1
ATOM 630 O O . PRO A 1 82 ? 10.330 -1.985 18.950 1.00 89.19 82 PRO A O 1
ATOM 633 N N . GLU A 1 83 ? 9.607 -4.104 18.804 1.00 88.44 83 GLU A N 1
ATOM 634 C CA . GLU A 1 83 ? 10.942 -4.698 18.962 1.00 88.44 83 GLU A CA 1
ATOM 635 C C . GLU A 1 83 ? 11.714 -4.670 17.643 1.00 88.44 83 GLU A C 1
ATOM 637 O O . GLU A 1 83 ? 12.923 -4.445 17.637 1.00 88.44 83 GLU A O 1
ATOM 642 N N . ARG A 1 84 ? 11.006 -4.895 16.530 1.00 85.69 84 ARG A N 1
ATOM 643 C CA . ARG A 1 84 ? 11.571 -4.871 15.171 1.00 85.69 84 ARG A CA 1
ATOM 644 C C . ARG A 1 84 ? 11.469 -3.509 14.489 1.00 85.69 84 ARG A C 1
ATOM 646 O O . ARG A 1 84 ? 12.061 -3.330 13.434 1.00 85.69 84 ARG A O 1
ATOM 653 N N . GLU A 1 85 ? 10.708 -2.587 15.077 1.00 87.38 85 GLU A N 1
ATOM 654 C CA . GLU A 1 85 ? 10.294 -1.328 14.451 1.00 87.38 85 GLU A CA 1
ATOM 655 C C . GLU A 1 85 ? 9.716 -1.552 13.046 1.00 87.38 85 GLU A C 1
ATOM 657 O O . GLU A 1 85 ? 10.125 -0.917 12.080 1.00 87.38 85 GLU A O 1
ATOM 662 N N . GLU A 1 86 ? 8.773 -2.491 12.927 1.00 87.50 86 GLU A N 1
ATOM 663 C CA . GLU A 1 86 ? 8.244 -2.928 11.634 1.00 87.50 86 GLU A CA 1
ATOM 664 C C . GLU A 1 86 ? 6.715 -3.027 11.632 1.00 87.50 86 GLU A C 1
ATOM 666 O O . GLU A 1 86 ? 6.094 -3.468 12.601 1.00 87.50 86 GLU A O 1
ATOM 671 N N . LEU A 1 87 ? 6.086 -2.660 10.511 1.00 91.38 87 LEU A N 1
ATOM 672 C CA . LEU A 1 87 ? 4.688 -2.996 10.254 1.00 91.38 87 LEU A CA 1
ATOM 673 C C . LEU A 1 87 ? 4.581 -4.440 9.747 1.00 91.38 87 LEU A C 1
ATOM 675 O O . LEU A 1 87 ? 4.961 -4.739 8.616 1.00 91.38 87 LEU A O 1
ATOM 679 N N . VAL A 1 88 ? 3.999 -5.318 10.559 1.00 91.88 88 VAL A N 1
ATOM 680 C CA . VAL A 1 88 ? 3.889 -6.754 10.271 1.00 91.88 88 VAL A CA 1
ATOM 681 C C . VAL A 1 88 ? 2.426 -7.201 10.159 1.00 91.88 88 VAL A C 1
ATOM 683 O O . VAL A 1 88 ? 1.532 -6.577 10.744 1.00 91.88 88 VAL A O 1
ATOM 686 N N . PRO A 1 89 ? 2.128 -8.286 9.422 1.00 92.88 89 PRO A N 1
ATOM 687 C CA . PRO A 1 89 ? 0.830 -8.951 9.517 1.00 92.88 89 PRO A CA 1
ATOM 688 C C . PRO A 1 89 ? 0.596 -9.554 10.905 1.00 92.88 89 PRO A C 1
ATOM 690 O O . PRO A 1 89 ? 1.533 -9.981 11.581 1.00 92.88 89 PRO A O 1
ATOM 693 N N . GLU A 1 90 ? -0.668 -9.666 11.308 1.00 93.38 90 GLU A N 1
ATOM 694 C CA . GLU A 1 90 ? -1.040 -10.631 12.343 1.00 93.38 90 GLU A CA 1
ATOM 695 C C . GLU A 1 90 ? -1.209 -12.016 11.719 1.00 93.38 90 GLU A C 1
ATOM 697 O O . GLU A 1 90 ? -2.119 -12.216 10.922 1.00 93.38 90 GLU A O 1
ATOM 702 N N . THR A 1 91 ? -0.352 -12.956 12.108 1.00 91.44 91 THR A N 1
ATOM 703 C CA . THR A 1 91 ? -0.361 -14.342 11.613 1.00 91.44 91 THR A CA 1
ATOM 704 C C . THR A 1 91 ? -0.858 -15.331 12.672 1.00 91.44 91 THR A C 1
ATOM 706 O O . THR A 1 91 ? -1.171 -16.486 12.363 1.00 91.44 91 THR A O 1
ATOM 709 N N . ASP A 1 92 ? -0.976 -14.899 13.936 1.00 93.31 92 ASP A N 1
ATOM 710 C CA . ASP A 1 92 ? -1.520 -15.737 14.999 1.00 93.31 92 ASP A CA 1
ATOM 711 C C . ASP A 1 92 ? -3.035 -15.899 14.822 1.00 93.31 92 ASP A C 1
ATOM 713 O O . ASP A 1 92 ? -3.827 -14.968 14.991 1.00 93.31 92 ASP A O 1
ATOM 717 N N . GLN A 1 93 ? -3.451 -17.130 14.525 1.00 92.38 93 GLN A N 1
ATOM 718 C CA . GLN A 1 93 ? -4.850 -17.499 14.333 1.00 92.38 93 GLN A CA 1
ATOM 719 C C . GLN A 1 93 ? -5.722 -17.186 15.557 1.00 92.38 93 GLN A C 1
ATOM 721 O O . GLN A 1 93 ? -6.887 -16.813 15.394 1.00 92.38 93 GLN A O 1
ATOM 726 N N . ALA A 1 94 ? -5.188 -17.303 16.777 1.00 95.88 94 ALA A N 1
ATOM 727 C CA . ALA A 1 94 ? -5.937 -16.982 17.988 1.00 95.88 94 ALA A CA 1
ATOM 728 C C . ALA A 1 94 ? -6.223 -15.475 18.084 1.00 95.88 94 ALA A C 1
ATOM 730 O O . ALA A 1 94 ? -7.349 -15.077 18.402 1.00 95.88 94 ALA A O 1
ATOM 731 N N . GLU A 1 95 ? -5.240 -14.638 17.750 1.00 94.94 95 GLU A N 1
ATOM 732 C CA . GLU A 1 95 ? -5.406 -13.183 17.716 1.00 94.94 95 GLU A CA 1
ATOM 733 C C . GLU A 1 95 ? -6.306 -12.741 16.560 1.00 94.94 95 GLU A C 1
ATOM 735 O O . GLU A 1 95 ? -7.210 -11.931 16.767 1.00 94.94 95 GLU A O 1
ATOM 740 N N . LEU A 1 96 ? -6.178 -13.336 15.372 1.00 93.00 96 LEU A N 1
ATOM 741 C CA . LEU A 1 96 ? -7.099 -13.083 14.256 1.00 93.00 96 LEU A CA 1
ATOM 742 C C . LEU A 1 96 ? -8.557 -13.403 14.627 1.00 93.00 96 LEU A C 1
ATOM 744 O O . LEU A 1 96 ? -9.465 -12.610 14.347 1.00 93.00 96 LEU A O 1
ATOM 748 N N . MET A 1 97 ? -8.803 -14.528 15.307 1.00 93.38 97 MET A N 1
ATOM 749 C CA . MET A 1 97 ? -10.137 -14.867 15.819 1.00 93.38 97 MET A CA 1
ATOM 750 C C . MET A 1 97 ? -10.611 -13.876 16.886 1.00 93.38 97 MET A C 1
ATOM 752 O O . MET A 1 97 ? -11.783 -13.487 16.874 1.00 93.38 97 MET A O 1
ATOM 756 N N . ARG A 1 98 ? -9.720 -13.425 17.778 1.00 95.56 98 ARG A N 1
ATOM 757 C CA . ARG A 1 98 ? -10.027 -12.403 18.790 1.00 95.56 98 ARG A CA 1
ATOM 758 C C . ARG A 1 98 ? -10.437 -11.086 18.134 1.00 95.56 98 ARG A C 1
ATOM 760 O O . ARG A 1 98 ? -11.455 -10.509 18.527 1.00 95.56 98 ARG A O 1
ATOM 767 N N . TRP A 1 99 ? -9.692 -10.619 17.134 1.00 94.75 99 TRP A N 1
ATOM 768 C CA . TRP A 1 99 ? -10.026 -9.406 16.386 1.00 94.75 99 TRP A CA 1
ATOM 769 C C . TRP A 1 99 ? -11.365 -9.545 15.677 1.00 94.75 99 TRP A C 1
ATOM 771 O O . TRP A 1 99 ? -12.220 -8.668 15.805 1.00 94.75 99 TRP A O 1
ATOM 781 N N . ARG A 1 100 ? -11.599 -10.683 15.017 1.00 92.38 100 ARG A N 1
ATOM 782 C CA . ARG A 1 100 ? -12.865 -10.958 14.331 1.00 92.38 100 ARG A CA 1
ATOM 783 C C . ARG A 1 100 ? -14.057 -10.985 15.293 1.00 92.38 100 ARG A C 1
ATOM 785 O O . ARG A 1 100 ? -15.084 -10.383 14.991 1.00 92.38 100 ARG A O 1
ATOM 792 N N . ALA A 1 101 ? -13.923 -11.619 16.458 1.00 93.00 101 ALA A N 1
ATOM 793 C CA . ALA A 1 101 ? -14.983 -11.682 17.467 1.00 93.00 101 ALA A CA 1
ATOM 794 C C . ALA A 1 101 ? -15.325 -10.300 18.056 1.00 93.00 101 ALA A C 1
ATOM 796 O O . ALA A 1 101 ? -16.490 -10.013 18.331 1.00 93.00 101 ALA A O 1
ATOM 797 N N . ASN A 1 102 ? -14.325 -9.425 18.210 1.00 93.25 102 ASN A N 1
ATOM 798 C CA . ASN A 1 102 ? -14.501 -8.076 18.756 1.00 93.25 102 ASN A CA 1
ATOM 799 C C . ASN A 1 102 ? -14.795 -7.008 17.689 1.00 93.25 102 ASN A C 1
ATOM 801 O O . ASN A 1 102 ? -15.054 -5.850 18.035 1.00 93.25 102 ASN A O 1
ATOM 805 N N . LEU A 1 103 ? -14.795 -7.378 16.404 1.00 92.62 103 LEU A N 1
ATOM 806 C CA . LEU A 1 103 ? -14.882 -6.435 15.291 1.00 92.62 103 LEU A CA 1
ATOM 807 C C . LEU A 1 103 ? -16.129 -5.552 15.371 1.00 92.62 103 LEU A C 1
ATOM 809 O O . LEU A 1 103 ? -16.037 -4.366 15.092 1.00 92.62 103 LEU A O 1
ATOM 813 N N . GLY A 1 104 ? -17.273 -6.072 15.825 1.00 91.06 104 GLY A N 1
ATOM 814 C CA . GLY A 1 104 ? -18.500 -5.275 15.961 1.00 91.06 104 GLY A CA 1
ATOM 815 C C . GLY A 1 104 ? -18.388 -4.106 16.953 1.00 91.06 104 GLY A C 1
ATOM 816 O O . GLY A 1 104 ? -19.009 -3.060 16.752 1.00 91.06 104 GLY A O 1
ATOM 817 N N . ALA A 1 105 ? -17.583 -4.247 18.011 1.00 90.62 105 ALA A N 1
ATOM 818 C CA . ALA A 1 105 ? -17.301 -3.149 18.934 1.00 90.62 105 ALA A CA 1
ATOM 819 C C . ALA A 1 105 ? -16.317 -2.149 18.308 1.00 90.62 105 ALA A C 1
ATOM 821 O O . ALA A 1 105 ? -16.587 -0.949 18.295 1.00 90.62 105 ALA A O 1
ATOM 822 N N . ILE A 1 106 ? -15.233 -2.655 17.712 1.00 93.00 106 ILE A N 1
ATOM 823 C CA . ILE A 1 106 ? -14.187 -1.846 17.066 1.00 93.00 106 ILE A CA 1
ATOM 824 C C . ILE A 1 106 ? -14.756 -1.052 15.880 1.00 93.00 106 ILE A C 1
ATOM 826 O O . ILE A 1 106 ? -14.398 0.103 15.679 1.00 93.00 106 ILE A O 1
ATOM 830 N N . TRP A 1 107 ? -15.704 -1.626 15.138 1.00 92.81 107 TRP A N 1
ATOM 831 C CA . TRP A 1 107 ? -16.344 -1.016 13.971 1.00 92.81 107 TRP A CA 1
ATOM 832 C C . TRP A 1 107 ? -17.017 0.324 14.272 1.00 92.81 107 TRP A C 1
ATOM 834 O O . TRP A 1 107 ? -17.068 1.202 13.406 1.00 92.81 107 TRP A O 1
ATOM 844 N N . ARG A 1 108 ? -17.568 0.477 15.481 1.00 88.88 108 ARG A N 1
ATOM 845 C CA . ARG A 1 108 ? -18.292 1.690 15.880 1.00 88.88 108 ARG A CA 1
ATOM 846 C C . ARG A 1 108 ? -17.346 2.825 16.245 1.00 88.88 108 ARG A C 1
ATOM 848 O O . ARG A 1 108 ? -17.550 3.935 15.765 1.00 88.88 108 ARG A O 1
ATOM 855 N N . ASP A 1 109 ? -16.317 2.522 17.031 1.00 88.44 109 ASP A N 1
ATOM 856 C CA . ASP A 1 109 ? -15.537 3.555 17.722 1.00 88.44 109 ASP A CA 1
ATOM 857 C C . ASP A 1 109 ? -14.070 3.639 17.276 1.00 88.44 109 ASP A C 1
ATOM 859 O O . ASP A 1 109 ? -13.423 4.657 17.515 1.00 88.44 109 ASP A O 1
ATOM 863 N N . GLY A 1 110 ? -13.539 2.584 16.650 1.00 93.31 110 GLY A N 1
ATOM 864 C CA . GLY A 1 110 ? -12.126 2.477 16.281 1.00 93.31 110 GLY A CA 1
ATOM 865 C C . GLY A 1 110 ? -11.835 2.460 14.783 1.00 93.31 110 GLY A C 1
ATOM 866 O O . GLY A 1 110 ? -10.678 2.638 14.408 1.00 93.31 110 GLY A O 1
ATOM 867 N N . LEU A 1 111 ? -12.843 2.261 13.925 1.00 95.38 111 LEU A N 1
ATOM 868 C CA . LEU A 1 111 ? -12.657 2.254 12.470 1.00 95.38 111 LEU A CA 1
ATOM 869 C C . LEU A 1 111 ? -13.198 3.519 11.816 1.00 95.38 111 LEU A C 1
ATOM 871 O O . LEU A 1 111 ? -14.376 3.863 11.965 1.00 95.38 111 LEU A O 1
ATOM 875 N N . THR A 1 112 ? -12.348 4.149 11.016 1.00 93.88 112 THR A N 1
ATOM 876 C CA . THR A 1 112 ? -12.723 5.286 10.177 1.00 93.88 112 THR A CA 1
ATOM 877 C C . THR A 1 112 ? -13.236 4.771 8.828 1.00 93.88 112 THR A C 1
ATOM 879 O O . THR A 1 112 ? -12.630 3.856 8.273 1.00 93.88 112 THR A O 1
ATOM 882 N N . PRO A 1 113 ? -14.349 5.295 8.285 1.00 93.06 113 PRO A N 1
ATOM 883 C CA . PRO A 1 113 ? -14.764 4.981 6.919 1.00 93.06 113 PRO A CA 1
ATOM 884 C C . PRO A 1 113 ? -13.668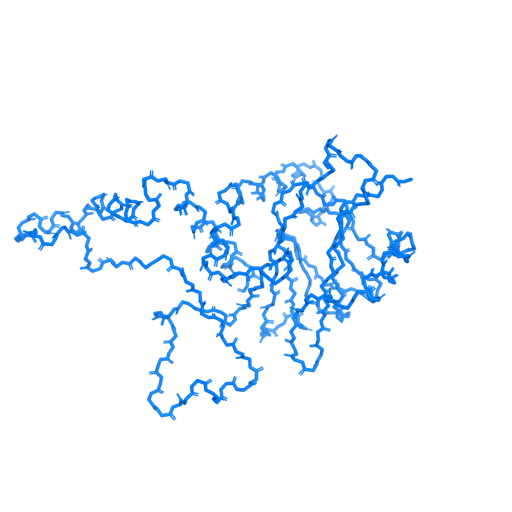 5.310 5.907 1.00 93.06 113 PRO A C 1
ATOM 886 O O . PRO A 1 113 ? -12.999 6.337 6.044 1.00 93.06 113 PRO A O 1
ATOM 889 N N . TYR A 1 114 ? -13.521 4.466 4.892 1.00 92.62 114 TYR A N 1
ATOM 890 C CA . TYR A 1 114 ? -12.644 4.723 3.762 1.00 92.62 114 TYR A CA 1
ATOM 891 C C . TYR A 1 114 ? -13.061 6.010 3.047 1.00 92.62 114 TYR A C 1
ATOM 893 O O . TYR A 1 114 ? -14.206 6.156 2.617 1.00 92.62 114 TYR A O 1
ATOM 901 N N . ARG A 1 115 ? -12.132 6.965 2.977 1.00 85.62 115 ARG A N 1
ATOM 902 C CA . ARG A 1 115 ? -12.282 8.251 2.290 1.00 85.62 115 ARG A CA 1
ATOM 903 C C . ARG A 1 115 ? -10.919 8.673 1.778 1.00 85.62 115 ARG A C 1
ATOM 905 O O . ARG A 1 115 ? -9.938 8.527 2.495 1.00 85.62 115 ARG A O 1
ATOM 912 N N . GLN A 1 116 ? -10.883 9.238 0.580 1.00 81.12 116 GLN A N 1
ATOM 913 C CA . GLN A 1 116 ? -9.651 9.733 -0.039 1.00 81.12 116 GLN A CA 1
ATOM 914 C C . GLN A 1 116 ? -9.500 11.264 0.078 1.00 81.12 116 GLN A C 1
ATOM 916 O O . GLN A 1 116 ? -8.583 11.857 -0.481 1.00 81.12 116 GLN A O 1
ATOM 921 N N . THR A 1 117 ? -10.380 11.931 0.834 1.00 67.31 117 THR A N 1
ATOM 922 C CA . THR A 1 117 ? -10.387 13.387 1.050 1.00 67.31 117 THR A CA 1
ATOM 923 C C . THR A 1 117 ? -10.438 13.739 2.540 1.00 67.31 117 THR A C 1
ATOM 925 O O . THR A 1 117 ? -11.087 13.066 3.343 1.00 67.31 117 THR A O 1
ATOM 928 N N . ALA A 1 118 ? -9.743 14.819 2.919 1.00 57.84 118 ALA A N 1
ATOM 929 C CA . ALA A 1 118 ? -9.699 15.334 4.291 1.00 57.84 118 ALA A CA 1
ATOM 930 C C . ALA A 1 118 ? -10.731 16.455 4.568 1.00 57.84 118 ALA A C 1
ATOM 932 O O . ALA A 1 118 ? -10.993 16.765 5.732 1.00 57.84 118 ALA A O 1
ATOM 933 N N . SER A 1 119 ? -11.325 17.059 3.529 1.00 52.03 119 SER A N 1
ATOM 934 C CA . SER A 1 119 ? -12.273 18.185 3.607 1.00 52.03 119 SER A CA 1
ATOM 935 C C . SER A 1 119 ? -13.709 17.779 3.236 1.00 52.03 119 SER A C 1
ATOM 937 O O . SER A 1 119 ? -13.925 16.830 2.492 1.00 52.03 119 SER A O 1
ATOM 939 N N . LYS A 1 120 ? -14.691 18.512 3.784 1.00 48.03 120 LYS A N 1
ATOM 940 C CA . LYS A 1 120 ? -16.143 18.424 3.496 1.00 48.03 120 LYS A CA 1
ATOM 941 C C . LYS A 1 120 ? -16.589 19.383 2.376 1.00 48.03 120 LYS A C 1
ATOM 943 O O . LYS A 1 120 ? -17.772 19.716 2.284 1.00 48.03 120 LYS A O 1
ATOM 948 N N . ASP A 1 121 ? -15.645 19.925 1.613 1.00 48.09 121 ASP A N 1
ATOM 949 C CA . ASP A 1 121 ? -15.967 20.859 0.538 1.00 48.09 121 ASP A CA 1
ATOM 950 C C . ASP A 1 121 ? -16.430 20.036 -0.667 1.00 48.09 121 ASP A C 1
ATOM 952 O O . ASP A 1 121 ? -15.634 19.548 -1.464 1.00 48.09 121 ASP A O 1
ATOM 956 N N . ALA A 1 122 ? -17.749 19.853 -0.733 1.00 48.06 122 ALA A N 1
ATOM 957 C CA . ALA A 1 122 ? -18.483 18.983 -1.651 1.00 48.06 122 ALA A CA 1
ATOM 958 C C . ALA A 1 122 ? -18.343 19.308 -3.150 1.00 48.06 122 ALA A C 1
ATOM 960 O O . ALA A 1 122 ? -18.922 18.610 -3.979 1.00 48.06 122 ALA A O 1
ATOM 961 N N . ASP A 1 123 ? -17.573 20.337 -3.503 1.00 49.41 123 ASP A N 1
ATOM 962 C CA . ASP A 1 123 ? -17.362 20.761 -4.888 1.00 49.41 123 ASP A CA 1
ATOM 963 C C . ASP A 1 123 ? -16.143 20.075 -5.549 1.00 49.41 123 ASP A C 1
ATOM 965 O O . ASP A 1 123 ? -15.990 20.175 -6.763 1.00 49.41 123 ASP A O 1
ATOM 969 N N . ASP A 1 124 ? -15.319 19.348 -4.775 1.00 50.94 124 ASP A N 1
ATOM 970 C CA . ASP A 1 124 ? -14.133 18.579 -5.225 1.00 50.94 124 ASP A CA 1
ATOM 971 C C . ASP A 1 124 ? -14.104 17.167 -4.576 1.00 50.94 124 ASP A C 1
ATOM 973 O O . ASP A 1 124 ? -13.059 16.568 -4.323 1.00 50.94 124 ASP A O 1
ATOM 977 N N . GLU A 1 125 ? -15.285 16.656 -4.192 1.00 49.12 125 GLU A N 1
ATOM 978 C CA . GLU A 1 125 ? -15.466 15.358 -3.511 1.00 49.12 125 GLU A CA 1
ATOM 979 C C . GLU A 1 125 ? -15.465 14.157 -4.475 1.00 49.12 125 GLU A C 1
ATOM 981 O O . GLU A 1 125 ? -15.253 13.020 -4.046 1.00 49.12 125 GLU A O 1
ATOM 986 N N . GLY A 1 126 ? -15.693 14.392 -5.766 1.00 53.00 126 GLY A N 1
ATOM 987 C CA . GLY A 1 126 ? -15.618 13.372 -6.804 1.00 53.00 126 GLY A CA 1
ATOM 988 C C . GLY A 1 126 ? -14.309 13.513 -7.552 1.00 53.00 126 GLY A C 1
ATOM 989 O O . GLY A 1 126 ? -14.209 14.424 -8.353 1.00 53.00 126 GLY A O 1
ATOM 990 N N . ASP A 1 127 ? -13.330 12.664 -7.229 1.00 62.78 127 ASP A N 1
ATOM 991 C CA . ASP A 1 127 ? -12.371 12.108 -8.201 1.00 62.78 127 ASP A CA 1
ATOM 992 C C . ASP A 1 127 ? -11.294 11.260 -7.511 1.00 62.78 127 ASP A C 1
ATOM 994 O O . ASP A 1 127 ? -10.853 10.288 -8.092 1.00 62.78 127 ASP A O 1
ATOM 998 N N . LYS A 1 128 ? -10.945 11.469 -6.232 1.00 70.00 128 LYS A N 1
ATOM 999 C CA . LYS A 1 128 ? -9.776 10.774 -5.635 1.00 70.00 128 LYS A CA 1
ATOM 1000 C C . LYS A 1 128 ? -9.880 9.253 -5.466 1.00 70.00 128 LYS A C 1
ATOM 1002 O O . LYS A 1 128 ? -8.875 8.555 -5.544 1.00 70.00 128 LYS A O 1
ATOM 1007 N N . GLU A 1 129 ? -11.072 8.712 -5.214 1.00 76.44 129 GLU A N 1
ATOM 1008 C CA . GLU A 1 129 ? -11.265 7.250 -5.225 1.00 76.44 129 GLU A CA 1
ATOM 1009 C C . GLU A 1 129 ? -11.153 6.694 -6.653 1.00 76.44 129 GLU A C 1
ATOM 1011 O O . GLU A 1 129 ? -10.648 5.592 -6.868 1.00 76.44 129 GLU A O 1
ATOM 1016 N N . GLU A 1 130 ? -11.619 7.458 -7.642 1.00 81.81 130 GLU A N 1
ATOM 1017 C CA . GLU A 1 130 ? 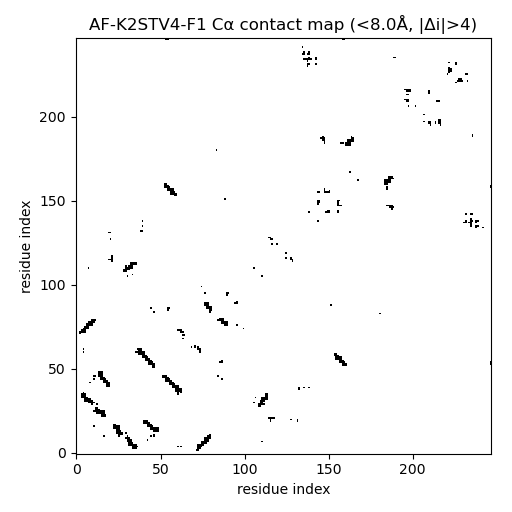-11.441 7.120 -9.050 1.00 81.81 130 GLU A CA 1
ATOM 1018 C C . GLU A 1 130 ? -9.980 7.288 -9.484 1.00 81.81 130 GLU A C 1
ATOM 1020 O O . GLU A 1 130 ? -9.477 6.438 -10.209 1.00 81.81 130 GLU A O 1
ATOM 1025 N N . ASP A 1 131 ? -9.273 8.293 -8.972 1.00 85.81 131 ASP A N 1
ATOM 1026 C CA . ASP A 1 131 ? -7.847 8.514 -9.184 1.00 85.81 131 ASP A CA 1
ATOM 1027 C C . ASP A 1 131 ? -7.045 7.348 -8.628 1.00 85.81 131 ASP A C 1
ATOM 1029 O O . ASP A 1 131 ? -6.215 6.802 -9.342 1.00 85.81 131 ASP A O 1
ATOM 1033 N N . TRP A 1 132 ? -7.326 6.898 -7.400 1.00 89.69 132 TRP A N 1
ATOM 1034 C CA . TRP A 1 132 ? -6.659 5.719 -6.850 1.00 89.69 132 TRP A CA 1
ATOM 1035 C C . TRP A 1 132 ? -6.915 4.468 -7.695 1.00 89.69 132 TRP A C 1
ATOM 1037 O O . TRP A 1 132 ? -5.981 3.730 -8.007 1.00 89.69 132 TRP A O 1
ATOM 1047 N N . ARG A 1 133 ? -8.165 4.246 -8.123 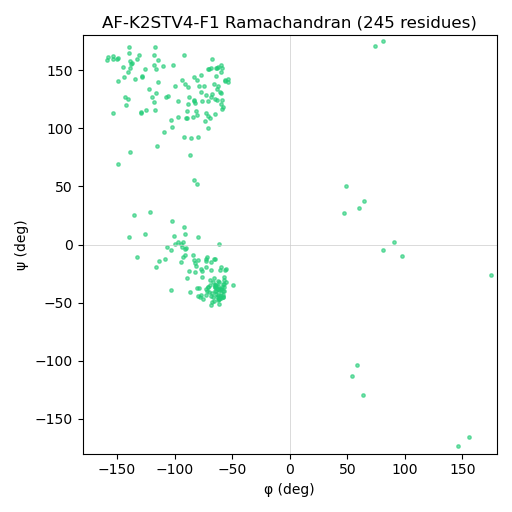1.00 88.00 133 ARG A N 1
ATOM 1048 C CA . ARG A 1 133 ? -8.479 3.150 -9.051 1.00 88.00 133 ARG A CA 1
ATOM 1049 C C . ARG A 1 133 ? -7.686 3.266 -10.351 1.00 88.00 133 ARG A C 1
ATOM 1051 O O . ARG A 1 133 ? -7.122 2.274 -10.785 1.00 88.00 133 ARG A O 1
ATOM 1058 N N . ARG A 1 134 ? -7.606 4.459 -10.945 1.00 87.81 134 ARG A N 1
ATOM 1059 C CA . ARG A 1 134 ? -6.835 4.712 -12.174 1.00 87.81 134 ARG A CA 1
ATOM 1060 C C . ARG A 1 134 ? -5.332 4.523 -11.968 1.00 87.81 134 ARG A C 1
ATOM 1062 O O . ARG A 1 134 ? -4.677 4.026 -12.868 1.00 87.81 134 ARG A O 1
ATOM 1069 N N . LEU A 1 135 ? -4.802 4.889 -10.801 1.00 88.56 135 LEU A N 1
ATOM 1070 C CA . LEU A 1 135 ? -3.393 4.716 -10.425 1.00 88.56 135 LEU A CA 1
ATOM 1071 C C . LEU A 1 135 ? -3.015 3.261 -10.126 1.00 88.56 135 LEU A C 1
ATOM 1073 O O . LEU A 1 135 ? -1.836 2.974 -9.957 1.00 88.56 135 LEU A O 1
ATOM 1077 N N . THR A 1 136 ? -3.996 2.368 -9.985 1.00 91.12 136 THR A N 1
ATOM 1078 C CA . THR A 1 136 ? -3.771 0.967 -9.604 1.00 91.12 136 THR A CA 1
ATOM 1079 C C . THR A 1 136 ? -4.384 -0.032 -10.581 1.00 91.12 136 THR A C 1
ATOM 1081 O O . THR A 1 136 ? -4.396 -1.231 -10.297 1.00 91.12 136 THR A O 1
ATOM 1084 N N . ASP A 1 137 ? -4.881 0.427 -11.733 1.00 87.81 137 ASP A N 1
ATOM 1085 C CA . ASP A 1 137 ? -5.593 -0.417 -12.701 1.00 87.81 137 ASP A CA 1
ATOM 1086 C C . ASP A 1 137 ? -4.652 -1.423 -13.378 1.00 87.81 137 ASP A C 1
ATOM 1088 O O . ASP A 1 137 ? -5.057 -2.546 -13.686 1.00 87.81 137 ASP A O 1
ATOM 1092 N N . ALA A 1 138 ? -3.372 -1.064 -13.541 1.00 86.38 138 ALA A N 1
ATOM 1093 C CA . ALA A 1 138 ? -2.360 -1.958 -14.094 1.00 86.38 138 ALA A CA 1
ATOM 1094 C C . ALA A 1 138 ? -1.564 -2.729 -13.020 1.00 86.38 138 ALA A C 1
ATOM 1096 O O . ALA A 1 138 ? -0.686 -3.530 -13.355 1.00 86.38 138 ALA A O 1
ATOM 1097 N N . VAL A 1 139 ? -1.864 -2.530 -11.730 1.00 89.19 139 VAL A N 1
ATOM 1098 C CA . VAL A 1 139 ? -1.254 -3.304 -10.640 1.00 89.19 139 VAL A CA 1
ATOM 1099 C C . VAL A 1 139 ? -1.901 -4.688 -10.570 1.00 89.19 139 VAL A C 1
ATOM 1101 O O . VAL A 1 139 ? -3.125 -4.832 -10.528 1.00 89.19 139 VAL A O 1
ATOM 1104 N N . ASP A 1 140 ? -1.088 -5.741 -10.510 1.00 89.25 140 ASP A N 1
ATOM 1105 C CA . ASP A 1 140 ? -1.564 -7.109 -10.314 1.00 89.25 140 ASP A CA 1
ATOM 1106 C C . ASP A 1 140 ? -0.674 -7.924 -9.358 1.00 89.25 140 ASP A C 1
ATOM 1108 O O . ASP A 1 140 ? 0.410 -7.503 -8.952 1.00 89.25 140 ASP A O 1
ATOM 1112 N N . GLU A 1 141 ? -1.151 -9.114 -8.971 1.00 91.00 141 GLU A N 1
ATOM 1113 C CA . GLU A 1 141 ? -0.434 -9.995 -8.037 1.00 91.00 141 GLU A CA 1
ATOM 1114 C C . GLU A 1 141 ? 0.929 -10.429 -8.608 1.00 91.00 141 GLU A C 1
ATOM 1116 O O . GLU A 1 141 ? 1.887 -10.574 -7.856 1.00 91.00 141 GLU A O 1
ATOM 1121 N N . ARG A 1 142 ? 1.053 -10.585 -9.936 1.00 88.44 142 ARG A N 1
ATOM 1122 C CA . ARG A 1 142 ? 2.299 -11.027 -10.586 1.00 88.44 142 ARG A CA 1
ATOM 1123 C C . ARG A 1 142 ? 3.361 -9.940 -10.561 1.00 88.44 142 ARG A C 1
ATOM 1125 O O . ARG A 1 142 ? 4.539 -10.244 -10.369 1.00 88.44 142 ARG A O 1
ATOM 1132 N N . LEU A 1 143 ? 2.957 -8.694 -10.779 1.00 87.69 143 LEU A N 1
ATOM 1133 C CA . LEU A 1 143 ? 3.818 -7.530 -10.686 1.00 87.69 143 LEU A CA 1
ATOM 1134 C C . LEU A 1 143 ? 4.356 -7.395 -9.262 1.00 87.69 143 LEU A C 1
ATOM 1136 O O . LEU A 1 143 ? 5.574 -7.324 -9.094 1.00 87.69 143 LEU A O 1
ATOM 1140 N N . LEU A 1 144 ? 3.472 -7.429 -8.262 1.00 90.50 144 LEU A N 1
ATOM 1141 C CA . LEU A 1 144 ? 3.865 -7.312 -6.858 1.00 90.50 144 LEU A CA 1
ATOM 1142 C C . LEU A 1 144 ? 4.742 -8.491 -6.414 1.00 90.50 144 LEU A C 1
ATOM 1144 O O . LEU A 1 144 ? 5.781 -8.266 -5.798 1.00 90.50 144 LEU A O 1
ATOM 1148 N N . ASP A 1 145 ? 4.406 -9.728 -6.797 1.00 90.12 145 ASP A N 1
ATOM 1149 C CA . ASP A 1 145 ? 5.237 -10.910 -6.523 1.00 90.12 145 ASP A CA 1
ATOM 1150 C C . ASP A 1 145 ? 6.627 -10.796 -7.147 1.00 90.12 145 ASP A C 1
ATOM 1152 O O . ASP A 1 145 ? 7.623 -11.227 -6.563 1.00 90.12 145 ASP A O 1
ATOM 1156 N N . ARG A 1 146 ? 6.713 -10.226 -8.351 1.00 87.94 146 ARG A N 1
ATOM 1157 C CA . ARG A 1 146 ? 7.991 -10.021 -9.024 1.00 87.94 146 ARG A CA 1
ATOM 1158 C C . ARG A 1 146 ? 8.817 -8.968 -8.300 1.00 87.94 146 ARG A C 1
ATOM 1160 O O . ARG A 1 146 ? 9.976 -9.241 -8.016 1.00 87.94 146 ARG A O 1
ATOM 1167 N N . VAL A 1 147 ? 8.254 -7.788 -8.041 1.00 87.25 147 VAL A N 1
ATOM 1168 C CA . VAL A 1 147 ? 9.015 -6.627 -7.549 1.00 87.25 147 VAL A CA 1
ATOM 1169 C C . VAL A 1 147 ? 9.289 -6.713 -6.053 1.00 87.25 147 VAL A C 1
ATOM 1171 O O . VAL A 1 147 ? 10.418 -6.472 -5.623 1.00 87.25 147 VAL A O 1
ATOM 1174 N N . LEU A 1 148 ? 8.278 -7.098 -5.276 1.00 88.88 148 LEU A N 1
ATOM 1175 C CA . LEU A 1 148 ? 8.318 -7.175 -3.819 1.00 88.88 148 LEU A CA 1
ATOM 1176 C C . LEU A 1 148 ? 8.549 -8.610 -3.320 1.00 88.88 148 LEU A C 1
ATOM 1178 O O . LEU A 1 148 ? 8.615 -8.828 -2.113 1.00 88.88 148 LEU A O 1
ATOM 1182 N N . GLY A 1 149 ? 8.686 -9.604 -4.194 1.00 86.81 149 GLY A N 1
ATOM 1183 C CA . GLY A 1 149 ? 8.702 -11.007 -3.775 1.00 86.81 149 GLY A CA 1
ATOM 1184 C C . GLY A 1 149 ? 7.310 -11.509 -3.378 1.00 86.81 149 GLY A C 1
ATOM 1185 O O . GLY A 1 149 ? 6.366 -10.735 -3.254 1.00 86.81 149 GLY A O 1
ATOM 1186 N N . ALA A 1 150 ? 7.188 -12.822 -3.168 1.00 84.00 150 ALA A N 1
ATOM 1187 C CA . ALA A 1 150 ? 5.906 -13.459 -2.872 1.00 84.00 150 ALA A CA 1
ATOM 1188 C C . ALA A 1 150 ? 5.211 -12.850 -1.643 1.00 84.00 150 ALA A C 1
ATOM 1190 O O . ALA A 1 150 ? 5.859 -12.573 -0.626 1.00 84.00 150 ALA A O 1
ATOM 1191 N N . ALA A 1 151 ? 3.887 -12.705 -1.733 1.00 81.44 151 ALA A N 1
ATOM 1192 C CA . ALA A 1 151 ? 3.063 -12.242 -0.623 1.00 81.44 151 ALA A CA 1
ATOM 1193 C C . ALA A 1 151 ? 3.288 -13.070 0.654 1.00 81.44 151 ALA A C 1
ATOM 1195 O O . ALA A 1 151 ? 3.366 -14.303 0.626 1.00 81.44 151 ALA A O 1
ATOM 1196 N N . THR A 1 152 ? 3.330 -12.396 1.802 1.00 78.38 152 THR A N 1
ATOM 1197 C CA . THR A 1 152 ? 3.236 -13.058 3.105 1.00 78.38 152 THR A CA 1
ATOM 1198 C C . THR A 1 152 ? 1.760 -13.145 3.480 1.00 78.38 152 THR A C 1
ATOM 1200 O O . THR A 1 152 ? 1.115 -12.140 3.750 1.00 78.38 152 THR A O 1
ATOM 1203 N N . GLU A 1 153 ? 1.184 -14.345 3.457 1.00 78.38 153 GLU A N 1
ATOM 1204 C CA . GLU A 1 153 ? -0.276 -14.525 3.528 1.00 78.38 153 GLU A CA 1
ATOM 1205 C C . GLU A 1 153 ? -0.996 -13.795 2.375 1.00 78.38 153 GLU A C 1
ATOM 1207 O O . GLU A 1 153 ? -0.934 -14.267 1.246 1.00 78.38 153 GLU A O 1
ATOM 1212 N N . ASP A 1 154 ? -1.626 -12.643 2.636 1.00 79.81 154 ASP A N 1
ATOM 1213 C CA . ASP A 1 154 ? -2.459 -11.899 1.675 1.00 79.81 154 ASP A CA 1
ATOM 1214 C C . ASP A 1 154 ? -1.970 -10.453 1.418 1.00 79.81 154 ASP A C 1
ATOM 1216 O O . ASP A 1 154 ? -2.773 -9.554 1.151 1.00 79.81 154 ASP A O 1
ATOM 1220 N N . HIS A 1 155 ? -0.668 -10.176 1.557 1.00 87.81 155 HIS A N 1
ATOM 1221 C CA . HIS A 1 155 ? -0.122 -8.830 1.319 1.00 87.81 155 HIS A CA 1
ATOM 1222 C C . HIS A 1 155 ? 1.346 -8.811 0.891 1.00 87.81 155 HIS A C 1
ATOM 1224 O O . HIS A 1 155 ? 2.102 -9.745 1.164 1.00 87.81 155 HIS A O 1
ATOM 1230 N N . TRP A 1 156 ? 1.754 -7.678 0.316 1.00 92.50 156 TRP A N 1
ATOM 1231 C CA . TRP A 1 156 ? 3.135 -7.383 -0.057 1.00 92.50 156 TRP A CA 1
ATOM 1232 C C . TRP A 1 156 ? 3.656 -6.187 0.736 1.00 92.50 156 TRP A C 1
ATOM 1234 O O . TRP A 1 156 ? 3.157 -5.071 0.590 1.00 92.50 156 TRP A O 1
ATOM 1244 N N . SER A 1 157 ? 4.662 -6.416 1.579 1.00 90.50 157 SER A N 1
ATOM 1245 C CA . SER A 1 157 ? 5.290 -5.358 2.377 1.00 90.50 157 SER A CA 1
ATOM 1246 C C . SER A 1 157 ? 6.351 -4.589 1.590 1.00 90.50 157 SER A C 1
ATOM 1248 O O . SER A 1 157 ? 7.112 -5.181 0.814 1.00 90.50 157 SER A O 1
ATOM 1250 N N . LEU A 1 158 ? 6.441 -3.289 1.857 1.00 89.75 158 LEU A N 1
ATOM 1251 C CA . LEU A 1 158 ? 7.408 -2.351 1.288 1.00 89.75 158 LEU A CA 1
ATOM 1252 C C . LEU A 1 158 ? 7.879 -1.381 2.380 1.00 89.75 158 LEU A C 1
ATOM 1254 O O . LEU A 1 158 ? 7.114 -1.052 3.285 1.00 89.75 158 LEU A O 1
ATOM 1258 N N . THR A 1 159 ? 9.119 -0.904 2.304 1.00 89.50 159 THR A N 1
ATOM 1259 C CA . THR A 1 159 ? 9.625 0.141 3.207 1.00 89.50 159 THR A CA 1
ATOM 1260 C C . THR A 1 159 ? 10.349 1.238 2.438 1.00 89.50 159 THR A C 1
ATOM 1262 O O . THR A 1 159 ? 10.847 0.994 1.341 1.00 89.50 159 THR A O 1
ATOM 1265 N N . SER A 1 160 ? 10.493 2.421 3.041 1.00 87.12 160 SER A N 1
ATOM 1266 C CA . SER A 1 160 ? 11.299 3.522 2.481 1.00 87.12 160 SER A CA 1
ATOM 1267 C C . SER A 1 160 ? 12.791 3.222 2.384 1.00 87.12 160 SER A C 1
ATOM 1269 O O . SER A 1 160 ? 13.525 3.965 1.744 1.00 87.12 160 SER A O 1
ATOM 1271 N N . ALA A 1 161 ? 13.247 2.148 3.027 1.00 83.75 161 ALA A N 1
ATOM 1272 C CA . ALA A 1 161 ? 14.610 1.643 2.917 1.00 83.75 161 ALA A CA 1
ATOM 1273 C C . ALA A 1 161 ? 14.767 0.598 1.793 1.00 83.75 161 ALA A C 1
ATOM 1275 O O . ALA A 1 161 ? 15.866 0.107 1.558 1.00 83.75 161 ALA A O 1
ATOM 1276 N N . SER A 1 162 ? 13.680 0.212 1.117 1.00 84.69 162 SER A N 1
ATOM 1277 C CA . SER A 1 162 ? 13.740 -0.745 0.009 1.00 84.69 162 SER A CA 1
ATOM 1278 C C . SER A 1 162 ? 14.319 -0.075 -1.237 1.00 84.69 162 SER A C 1
ATOM 1280 O O . SER A 1 162 ? 13.951 1.052 -1.565 1.00 84.69 162 SER A O 1
ATOM 1282 N N . SER A 1 163 ? 15.216 -0.760 -1.945 1.00 83.06 163 SER A N 1
ATOM 1283 C CA . SER A 1 163 ? 15.932 -0.183 -3.088 1.00 83.06 163 SER A CA 1
ATOM 1284 C C . SER A 1 163 ? 16.188 -1.220 -4.173 1.00 83.06 163 SER A C 1
ATOM 1286 O O . SER A 1 163 ? 16.284 -2.417 -3.902 1.00 83.06 163 SER A O 1
ATOM 1288 N N . ALA A 1 164 ? 16.302 -0.778 -5.424 1.00 83.12 164 ALA A N 1
ATOM 1289 C CA . ALA A 1 164 ? 16.689 -1.668 -6.506 1.00 83.12 164 ALA A CA 1
ATOM 1290 C C . ALA A 1 164 ? 18.164 -2.063 -6.386 1.00 83.12 164 ALA A C 1
ATOM 1292 O O . ALA A 1 164 ? 19.007 -1.277 -5.959 1.00 83.12 164 ALA A O 1
ATOM 1293 N N . ALA A 1 165 ? 18.505 -3.256 -6.877 1.00 78.94 165 ALA A N 1
ATOM 1294 C CA . ALA A 1 165 ? 19.862 -3.804 -6.802 1.00 78.94 165 ALA A CA 1
ATOM 1295 C C . ALA A 1 165 ? 20.968 -2.840 -7.278 1.00 78.94 165 ALA A C 1
ATOM 1297 O O . ALA A 1 165 ? 22.090 -2.852 -6.779 1.00 78.94 165 ALA A O 1
ATOM 1298 N N . ARG A 1 166 ? 20.635 -2.030 -8.289 1.00 73.44 166 ARG A N 1
ATOM 1299 C CA . ARG A 1 166 ? 21.513 -1.059 -8.957 1.00 73.44 166 ARG A CA 1
ATOM 1300 C C . ARG A 1 166 ? 21.755 0.225 -8.161 1.00 73.44 166 ARG A C 1
ATOM 1302 O O . ARG A 1 166 ? 22.743 0.896 -8.437 1.00 73.44 166 ARG A O 1
ATOM 1309 N N . ASP A 1 167 ? 20.848 0.546 -7.243 1.00 75.50 167 ASP A N 1
ATOM 1310 C CA . ASP A 1 167 ? 20.854 1.773 -6.447 1.00 75.50 167 ASP A CA 1
ATOM 1311 C C . ASP A 1 167 ? 21.348 1.503 -5.015 1.00 75.50 167 ASP A C 1
ATOM 1313 O O . ASP A 1 167 ? 21.531 2.436 -4.240 1.00 75.50 167 ASP A O 1
ATOM 1317 N N . MET A 1 168 ? 21.597 0.235 -4.659 1.00 73.69 168 MET A N 1
ATOM 1318 C CA . MET A 1 168 ? 22.258 -0.124 -3.406 1.00 73.69 168 MET A CA 1
ATOM 1319 C C . MET A 1 168 ? 23.751 0.217 -3.461 1.00 73.69 168 MET A C 1
ATOM 1321 O O . MET A 1 168 ? 24.483 -0.235 -4.350 1.00 73.69 168 MET A O 1
ATOM 1325 N N . ASP A 1 169 ? 24.224 0.940 -2.450 1.00 69.19 169 ASP A N 1
ATOM 1326 C CA . ASP A 1 169 ? 25.639 1.254 -2.292 1.00 69.19 169 ASP A CA 1
ATOM 1327 C C . ASP A 1 169 ? 26.435 -0.001 -1.902 1.00 69.19 169 ASP A C 1
ATOM 1329 O O . ASP A 1 169 ? 26.360 -0.512 -0.783 1.00 69.19 169 ASP A O 1
ATOM 1333 N N . VAL A 1 170 ? 27.265 -0.499 -2.820 1.00 68.06 170 VAL A N 1
ATOM 1334 C CA . VAL A 1 170 ? 28.245 -1.546 -2.502 1.00 68.06 170 VAL A CA 1
ATOM 1335 C C . VAL A 1 170 ? 29.502 -0.880 -1.958 1.00 68.06 170 VAL A C 1
ATOM 1337 O O . VAL A 1 170 ? 30.401 -0.515 -2.718 1.00 68.06 170 VAL A O 1
ATOM 1340 N N . ILE A 1 171 ? 29.574 -0.720 -0.636 1.00 68.06 171 ILE A N 1
ATOM 1341 C CA . ILE A 1 171 ? 30.759 -0.166 0.028 1.00 68.06 171 ILE A CA 1
ATOM 1342 C C . ILE A 1 171 ? 31.728 -1.310 0.381 1.00 68.06 171 ILE A C 1
ATOM 1344 O O . ILE A 1 171 ? 31.403 -2.155 1.219 1.00 68.06 171 ILE A O 1
ATOM 1348 N N . PRO A 1 172 ? 32.934 -1.370 -0.219 1.00 68.38 172 PRO A N 1
ATOM 1349 C CA . PRO A 1 172 ? 33.894 -2.433 0.070 1.00 68.38 172 PRO A CA 1
ATOM 1350 C C . PRO A 1 172 ? 34.266 -2.474 1.561 1.00 68.38 172 PRO A C 1
ATOM 1352 O O . PRO A 1 172 ? 34.747 -1.486 2.110 1.00 68.38 172 PRO A O 1
ATOM 1355 N N . GLY A 1 173 ? 34.080 -3.628 2.208 1.00 66.62 173 GLY A N 1
ATOM 1356 C CA . GLY A 1 173 ? 34.425 -3.847 3.621 1.00 66.62 173 GLY A CA 1
ATOM 1357 C C . GLY A 1 173 ? 33.267 -3.698 4.617 1.00 66.62 173 GLY A C 1
ATOM 1358 O O . GLY A 1 173 ? 33.424 -4.110 5.765 1.00 66.62 173 GLY A O 1
ATOM 1359 N N . LEU A 1 174 ? 32.108 -3.192 4.186 1.00 62.22 174 LEU A N 1
ATOM 1360 C CA . LEU A 1 174 ? 30.846 -3.263 4.928 1.00 62.22 174 LEU A CA 1
ATOM 1361 C C . LEU A 1 174 ? 30.057 -4.457 4.383 1.00 62.22 174 LEU A C 1
ATOM 1363 O O . LEU A 1 174 ? 29.630 -4.453 3.229 1.00 62.22 174 LEU A O 1
ATOM 1367 N N . SER A 1 175 ? 29.927 -5.527 5.169 1.00 58.75 175 SER A N 1
ATOM 1368 C CA . SER A 1 175 ? 29.085 -6.653 4.765 1.00 58.75 175 SER A CA 1
ATOM 1369 C C . SER A 1 175 ? 27.612 -6.304 4.975 1.00 58.75 175 SER A C 1
ATOM 1371 O O . SER A 1 175 ? 27.267 -5.619 5.937 1.00 58.75 175 SER A O 1
ATOM 1373 N N . LYS A 1 176 ? 26.727 -6.801 4.097 1.00 55.75 176 LYS A N 1
ATOM 1374 C CA . LYS A 1 176 ? 25.265 -6.620 4.220 1.00 55.75 176 LYS A CA 1
ATOM 1375 C C . LYS A 1 176 ? 24.721 -7.108 5.571 1.00 55.75 176 LYS A C 1
ATOM 1377 O O . LYS A 1 176 ? 23.666 -6.665 6.005 1.00 55.75 176 LYS A O 1
ATOM 1382 N N . GLU A 1 177 ? 25.452 -7.987 6.260 1.00 50.06 177 GLU A N 1
ATOM 1383 C CA . GLU A 1 177 ? 25.078 -8.473 7.590 1.00 50.06 177 GLU A CA 1
ATOM 1384 C C . GLU A 1 177 ? 25.264 -7.430 8.706 1.00 50.06 177 GLU A C 1
ATOM 1386 O O . GLU A 1 177 ? 24.758 -7.641 9.805 1.00 50.06 177 GLU A O 1
ATOM 1391 N N . GLN A 1 178 ? 25.987 -6.325 8.469 1.00 44.50 178 GLN A N 1
ATOM 1392 C CA . GLN A 1 178 ? 26.188 -5.266 9.471 1.00 44.50 178 GLN A CA 1
ATOM 1393 C C . GLN A 1 178 ? 24.990 -4.312 9.586 1.00 44.50 178 GLN A C 1
ATOM 1395 O O . GLN A 1 178 ? 24.858 -3.627 10.601 1.00 44.50 178 GLN A O 1
ATOM 1400 N N . SER A 1 179 ? 24.059 -4.348 8.630 1.00 52.31 179 SER A N 1
ATOM 1401 C CA . SER A 1 179 ? 22.738 -3.715 8.727 1.00 52.31 179 SER A CA 1
ATOM 1402 C C . SER A 1 179 ? 21.774 -4.595 9.539 1.00 52.31 179 SER A C 1
ATOM 1404 O O . SER A 1 179 ? 20.688 -4.936 9.087 1.00 52.31 179 SER A O 1
ATOM 1406 N N . GLN A 1 180 ? 22.175 -5.006 10.749 1.00 46.28 180 GLN A N 1
ATOM 1407 C CA . GLN A 1 180 ? 21.371 -5.868 11.637 1.00 46.28 180 GLN A CA 1
ATOM 1408 C C . GLN A 1 180 ? 20.021 -5.263 12.036 1.00 46.28 180 GLN A C 1
ATOM 1410 O O . GLN A 1 180 ? 19.143 -5.986 12.497 1.00 46.28 180 GLN A O 1
ATOM 1415 N N . TRP A 1 181 ? 19.879 -3.947 11.901 1.00 47.78 181 TRP A N 1
ATOM 1416 C CA . TRP A 1 181 ? 18.747 -3.221 12.453 1.00 47.78 181 TRP A CA 1
ATOM 1417 C C . TRP A 1 181 ? 17.573 -3.131 11.486 1.00 47.78 181 TRP A C 1
ATOM 1419 O O . TRP A 1 181 ? 16.449 -3.120 11.965 1.00 47.78 181 TRP A O 1
ATOM 1429 N N . GLN A 1 182 ? 17.798 -3.144 10.165 1.00 54.41 182 GLN A N 1
ATOM 1430 C CA . GLN A 1 182 ? 16.725 -3.174 9.165 1.00 54.41 182 GLN A CA 1
ATOM 1431 C C . GLN A 1 182 ? 17.229 -3.819 7.862 1.00 54.41 182 GLN A C 1
ATOM 1433 O O . GLN A 1 182 ? 18.104 -3.249 7.208 1.00 54.41 182 GLN A O 1
ATOM 1438 N N . PRO A 1 183 ? 16.725 -5.000 7.465 1.00 56.28 183 PRO A N 1
ATOM 1439 C CA . PRO A 1 183 ? 17.092 -5.593 6.189 1.00 56.28 183 PRO A CA 1
ATOM 1440 C C . PRO A 1 183 ? 16.494 -4.752 5.055 1.00 56.28 183 PRO A C 1
ATOM 1442 O O . PRO A 1 183 ? 15.282 -4.749 4.842 1.00 56.28 183 PRO A O 1
ATOM 1445 N N . GLU A 1 184 ? 17.345 -4.035 4.322 1.00 65.44 184 GLU A N 1
ATOM 1446 C CA . GLU A 1 184 ? 16.958 -3.395 3.065 1.00 65.44 184 GLU A CA 1
ATOM 1447 C C . GLU A 1 184 ? 16.433 -4.473 2.113 1.00 65.44 184 GLU A C 1
ATOM 1449 O O . GLU A 1 184 ? 17.131 -5.436 1.771 1.00 65.44 184 GLU A O 1
ATOM 1454 N N . LYS A 1 185 ? 15.167 -4.341 1.720 1.00 77.69 185 LYS A N 1
ATOM 1455 C CA . LYS A 1 185 ? 14.539 -5.259 0.782 1.00 77.69 185 LYS A CA 1
ATOM 1456 C C . LYS A 1 185 ? 14.908 -4.839 -0.635 1.00 77.69 185 LYS A C 1
ATOM 1458 O O . LYS A 1 185 ? 14.633 -3.715 -1.051 1.00 77.69 185 LYS A O 1
ATOM 1463 N N . GLU A 1 186 ? 15.531 -5.752 -1.370 1.00 84.81 186 GLU A N 1
ATOM 1464 C CA . GLU A 1 186 ? 15.870 -5.527 -2.771 1.00 84.81 186 GLU A CA 1
ATOM 1465 C C . GLU A 1 186 ? 14.596 -5.539 -3.626 1.00 84.81 186 GLU A C 1
ATOM 1467 O O . GLU A 1 186 ? 13.846 -6.516 -3.621 1.00 84.81 186 GLU A O 1
ATOM 1472 N N . LEU A 1 187 ? 14.361 -4.451 -4.360 1.00 88.25 187 LEU A N 1
ATOM 1473 C CA . LEU A 1 187 ? 13.255 -4.311 -5.301 1.00 88.25 187 LEU A CA 1
ATOM 1474 C C . LEU A 1 187 ? 13.685 -4.820 -6.676 1.00 88.25 187 LEU A C 1
ATOM 1476 O O . LEU A 1 187 ? 14.617 -4.285 -7.288 1.00 88.25 187 LEU A O 1
ATOM 1480 N N . ALA A 1 188 ? 12.981 -5.817 -7.209 1.00 88.06 188 ALA A N 1
ATOM 1481 C CA . ALA A 1 188 ? 13.261 -6.346 -8.544 1.00 88.06 188 ALA A CA 1
ATOM 1482 C C . ALA A 1 188 ? 12.599 -5.493 -9.645 1.00 88.06 188 ALA A C 1
ATOM 1484 O O . ALA A 1 188 ? 11.833 -5.988 -10.477 1.00 88.06 188 ALA A O 1
ATOM 1485 N N . LEU A 1 189 ? 12.899 -4.189 -9.640 1.00 85.12 189 LEU A N 1
ATOM 1486 C CA . LEU A 1 189 ? 12.418 -3.246 -10.647 1.00 85.12 189 LEU A CA 1
ATOM 1487 C C . LEU A 1 189 ? 12.935 -3.607 -12.040 1.00 85.12 189 LEU A C 1
ATOM 1489 O O . LEU A 1 189 ? 14.020 -4.169 -12.216 1.00 85.12 189 LEU A O 1
ATOM 1493 N N . LEU A 1 190 ? 12.159 -3.217 -13.050 1.00 81.75 190 LEU A N 1
ATOM 1494 C CA . LEU A 1 190 ? 12.492 -3.434 -14.449 1.00 81.75 190 LEU A CA 1
ATOM 1495 C C . LEU A 1 190 ? 13.830 -2.763 -14.806 1.00 81.75 190 LEU A C 1
ATOM 1497 O O . LEU A 1 190 ? 13.935 -1.533 -14.769 1.00 81.75 190 LEU A O 1
ATOM 1501 N N . PRO A 1 191 ? 14.866 -3.528 -15.197 1.00 78.00 191 PRO A N 1
ATOM 1502 C CA . PRO A 1 191 ? 16.144 -2.930 -15.516 1.00 78.00 191 PRO A CA 1
ATOM 1503 C C . PRO A 1 191 ? 16.095 -2.190 -16.857 1.00 78.00 191 PRO A C 1
ATOM 1505 O O . PRO A 1 191 ? 16.146 -2.804 -17.920 1.00 78.00 191 PRO A O 1
ATOM 1508 N N . VAL A 1 192 ? 16.088 -0.858 -16.809 1.00 80.31 192 VAL A N 1
ATOM 1509 C CA . VAL A 1 192 ? 16.229 -0.003 -17.999 1.00 80.31 192 VAL A CA 1
ATOM 1510 C C . VAL A 1 192 ? 17.688 0.437 -18.142 1.00 80.31 192 VAL A C 1
ATOM 1512 O O . VAL A 1 192 ? 18.251 1.015 -17.210 1.00 80.31 192 VAL A O 1
ATOM 1515 N N . ASP A 1 193 ? 18.317 0.149 -19.287 1.00 78.75 193 ASP A N 1
ATOM 1516 C CA . ASP A 1 193 ? 19.671 0.615 -19.625 1.00 78.75 193 ASP A CA 1
ATOM 1517 C C . ASP A 1 193 ? 19.617 1.676 -20.731 1.00 78.75 193 ASP A C 1
ATOM 1519 O O . ASP A 1 193 ? 19.581 1.386 -21.927 1.00 78.75 193 ASP A O 1
ATOM 1523 N N . LEU A 1 194 ? 19.654 2.943 -20.320 1.00 80.25 194 LEU A N 1
ATOM 1524 C CA . LEU A 1 194 ? 19.634 4.080 -21.242 1.00 80.25 194 LEU A CA 1
ATOM 1525 C C . LEU A 1 194 ? 20.945 4.255 -22.023 1.00 80.25 194 LEU A C 1
ATOM 1527 O O . LEU A 1 194 ? 20.988 5.052 -22.961 1.00 80.25 194 LEU A O 1
ATOM 1531 N N . LYS A 1 195 ? 22.020 3.539 -21.664 1.00 79.88 195 LYS A N 1
ATOM 1532 C CA . LYS A 1 195 ? 23.290 3.565 -22.406 1.00 79.88 195 LYS A CA 1
ATOM 1533 C C . LYS A 1 195 ? 23.286 2.599 -23.588 1.00 79.88 195 LYS A C 1
ATOM 1535 O O . LYS A 1 195 ? 24.221 2.649 -24.390 1.00 79.88 195 LYS A O 1
ATOM 1540 N N . ARG A 1 196 ? 22.268 1.742 -23.709 1.00 78.62 196 ARG A N 1
ATOM 1541 C CA . ARG A 1 196 ? 22.148 0.745 -24.775 1.00 78.62 196 ARG A CA 1
ATOM 1542 C C . ARG A 1 196 ? 20.707 0.658 -25.280 1.00 78.62 196 ARG A C 1
ATOM 1544 O O . ARG A 1 196 ? 19.967 -0.257 -24.945 1.00 78.62 196 ARG A O 1
ATOM 1551 N N . THR A 1 197 ? 20.338 1.609 -26.135 1.00 83.31 197 THR A N 1
ATOM 1552 C CA . THR A 1 197 ? 18.981 1.738 -26.698 1.00 83.31 197 THR A CA 1
ATOM 1553 C C . THR A 1 197 ? 18.860 1.225 -28.140 1.00 83.31 197 THR A C 1
ATOM 1555 O O . THR A 1 197 ? 17.950 1.616 -28.863 1.00 83.31 197 THR A O 1
ATOM 1558 N N . TRP A 1 198 ? 19.789 0.377 -28.584 1.00 80.75 198 TRP A N 1
ATOM 1559 C CA . TRP A 1 198 ? 19.875 -0.137 -29.955 1.00 80.75 198 TRP A CA 1
ATOM 1560 C C . TRP A 1 198 ? 20.230 -1.630 -29.969 1.00 80.75 198 TRP A C 1
ATOM 1562 O O . TRP A 1 198 ? 20.823 -2.147 -29.014 1.00 80.75 198 TRP A O 1
ATOM 1572 N N . GLY A 1 199 ? 19.896 -2.309 -31.073 1.00 78.31 199 GLY A N 1
ATOM 1573 C CA . GLY A 1 199 ? 20.172 -3.732 -31.284 1.00 78.31 199 GLY A CA 1
ATOM 1574 C C . GLY A 1 199 ? 21.660 -4.079 -31.237 1.00 78.31 199 GLY A C 1
ATOM 1575 O O . GLY A 1 199 ? 22.517 -3.237 -31.499 1.00 78.31 199 GLY A O 1
ATOM 1576 N N . VAL A 1 200 ? 21.983 -5.333 -30.902 1.00 78.25 200 VAL A N 1
ATOM 1577 C CA . VA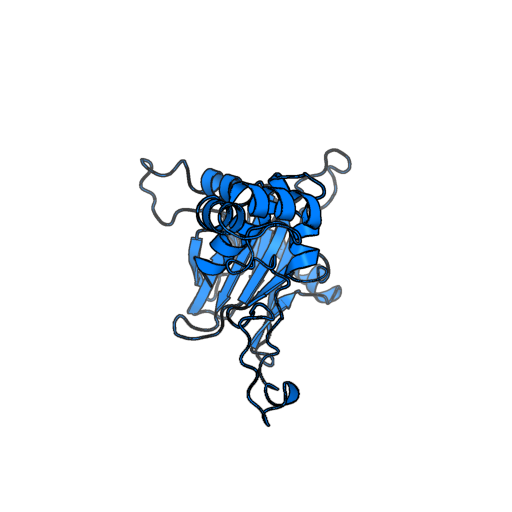L A 1 200 ? 23.373 -5.789 -30.681 1.00 78.25 200 VAL A CA 1
ATOM 1578 C C . VAL A 1 200 ? 24.272 -5.557 -31.903 1.00 78.25 200 VAL A C 1
ATOM 1580 O O . VAL A 1 200 ? 25.450 -5.251 -31.738 1.00 78.25 200 VAL A O 1
ATOM 1583 N N . ASP A 1 201 ? 23.691 -5.608 -33.101 1.00 82.75 201 ASP A N 1
ATOM 1584 C CA . ASP A 1 201 ? 24.405 -5.510 -34.376 1.00 82.75 201 ASP A CA 1
ATOM 1585 C C . ASP A 1 201 ? 24.404 -4.091 -34.984 1.00 82.75 201 ASP A C 1
ATOM 1587 O O . ASP A 1 201 ? 24.948 -3.870 -36.067 1.00 82.75 201 ASP A O 1
ATOM 1591 N N . VAL A 1 202 ? 23.818 -3.104 -34.295 1.00 81.81 202 VAL A N 1
ATOM 1592 C CA . VAL A 1 202 ? 23.667 -1.734 -34.810 1.00 81.81 202 VAL A CA 1
ATOM 1593 C C . VAL A 1 202 ? 24.943 -0.913 -34.584 1.00 81.81 202 VAL A C 1
ATOM 1595 O O . VAL A 1 202 ? 25.396 -0.713 -33.452 1.00 81.81 202 VAL A O 1
ATOM 1598 N N . VAL A 1 203 ? 25.510 -0.365 -35.665 1.00 84.19 203 VAL A N 1
ATOM 1599 C CA . VAL A 1 203 ? 26.769 0.406 -35.643 1.00 84.19 203 VAL A CA 1
ATOM 1600 C C . VAL A 1 203 ? 26.663 1.751 -36.376 1.00 84.19 203 VAL A C 1
ATOM 1602 O O . VAL A 1 203 ? 25.757 2.003 -37.165 1.00 84.19 203 VAL A O 1
ATOM 1605 N N . GLY A 1 204 ? 27.613 2.655 -36.117 1.00 84.56 204 GLY A N 1
ATOM 1606 C CA . GLY A 1 204 ? 27.761 3.906 -36.869 1.00 84.56 204 GLY A CA 1
ATOM 1607 C C . GLY A 1 204 ? 26.571 4.871 -36.752 1.00 84.56 204 GLY A C 1
ATOM 1608 O O . GLY A 1 204 ? 26.143 5.227 -35.653 1.00 84.56 204 GLY A O 1
ATOM 1609 N N . ARG A 1 205 ? 26.068 5.345 -37.900 1.00 84.69 205 ARG A N 1
ATOM 1610 C CA . ARG A 1 205 ? 24.983 6.340 -37.975 1.00 84.69 205 ARG A CA 1
ATOM 1611 C C . ARG A 1 205 ? 23.673 5.814 -37.389 1.00 84.69 205 ARG A C 1
ATOM 1613 O O . ARG A 1 205 ? 23.004 6.547 -36.673 1.00 84.69 205 ARG A O 1
ATOM 1620 N N . GLU A 1 206 ? 23.349 4.554 -37.650 1.00 80.81 206 GLU A N 1
ATOM 1621 C CA . GLU A 1 206 ? 22.127 3.906 -37.166 1.00 80.81 206 GLU A CA 1
ATOM 1622 C C . GLU A 1 206 ? 22.094 3.845 -35.633 1.00 80.81 206 GLU A C 1
ATOM 1624 O O . GLU A 1 206 ? 21.083 4.168 -35.018 1.00 80.81 206 GLU A O 1
ATOM 1629 N N . ARG A 1 207 ? 23.250 3.598 -35.001 1.00 82.50 207 ARG A N 1
ATOM 1630 C CA . ARG A 1 207 ? 23.400 3.670 -33.540 1.00 82.50 207 ARG A CA 1
ATOM 1631 C C . ARG A 1 207 ? 23.110 5.067 -32.990 1.00 82.50 207 ARG A C 1
ATOM 1633 O O . ARG A 1 207 ? 22.533 5.200 -31.919 1.00 82.50 207 ARG A O 1
ATOM 1640 N N . THR A 1 208 ? 23.535 6.112 -33.698 1.00 82.81 208 THR A N 1
ATOM 1641 C CA . THR A 1 208 ? 23.309 7.500 -33.262 1.00 82.81 208 THR A CA 1
ATOM 1642 C C . THR A 1 208 ? 21.841 7.895 -33.399 1.00 82.81 208 THR A C 1
ATOM 1644 O O . THR A 1 208 ? 21.324 8.603 -32.540 1.00 82.81 208 THR A O 1
ATOM 1647 N N . GLU A 1 209 ? 21.160 7.421 -34.442 1.00 82.50 209 GLU A N 1
ATOM 1648 C CA . GLU A 1 209 ? 19.721 7.643 -34.600 1.00 82.50 209 GLU A CA 1
ATOM 1649 C C . GLU A 1 209 ? 18.916 6.874 -33.544 1.00 82.50 209 GLU A C 1
ATOM 1651 O O . GLU A 1 209 ? 18.105 7.487 -32.860 1.00 82.50 209 GLU A O 1
ATOM 1656 N N . ALA A 1 210 ? 19.231 5.604 -33.276 1.00 77.31 210 ALA A N 1
ATOM 1657 C CA . ALA A 1 210 ? 18.598 4.823 -32.203 1.00 77.31 210 ALA A CA 1
ATOM 1658 C C . ALA A 1 210 ? 18.953 5.301 -30.773 1.00 77.31 210 ALA A C 1
ATOM 1660 O O . ALA A 1 210 ? 18.308 4.942 -29.789 1.00 77.31 210 ALA A O 1
ATOM 1661 N N . ALA A 1 211 ? 19.993 6.126 -30.616 1.00 77.75 211 ALA A N 1
ATOM 1662 C CA . ALA A 1 211 ? 20.257 6.819 -29.353 1.00 77.75 211 ALA A CA 1
ATOM 1663 C C . ALA A 1 211 ? 19.310 8.016 -29.137 1.00 77.75 211 ALA A C 1
ATOM 1665 O O . ALA A 1 211 ? 19.033 8.382 -27.991 1.00 77.75 211 ALA A O 1
ATOM 1666 N N . LYS A 1 212 ? 18.817 8.627 -30.224 1.00 82.88 212 LYS A N 1
ATOM 1667 C CA . LYS A 1 212 ? 17.826 9.714 -30.192 1.00 82.88 212 LYS A CA 1
ATOM 1668 C C . LYS A 1 212 ? 16.399 9.168 -30.160 1.00 82.88 212 LYS A C 1
ATOM 1670 O O . LYS A 1 212 ? 15.575 9.695 -29.420 1.00 82.88 212 LYS A O 1
ATOM 1675 N N . ASP A 1 213 ? 16.135 8.116 -30.930 1.00 84.81 213 ASP A N 1
ATOM 1676 C CA . ASP A 1 213 ? 14.863 7.402 -30.988 1.00 84.81 213 ASP A CA 1
ATOM 1677 C C . ASP A 1 213 ? 14.950 6.078 -30.218 1.00 84.81 213 ASP A C 1
ATOM 1679 O O . ASP A 1 213 ? 15.561 5.108 -30.663 1.00 84.81 213 ASP A O 1
ATOM 1683 N N . ARG A 1 214 ? 14.307 6.041 -29.050 1.00 86.50 214 ARG A N 1
ATOM 1684 C CA . ARG A 1 214 ? 14.317 4.883 -28.145 1.00 86.50 214 ARG A CA 1
ATOM 1685 C C . ARG A 1 214 ? 13.171 3.905 -28.405 1.00 86.50 214 ARG A C 1
ATOM 1687 O O . ARG A 1 214 ? 12.997 2.984 -27.611 1.00 86.50 214 ARG A O 1
ATOM 1694 N N . SER A 1 215 ? 12.408 4.075 -29.486 1.00 85.12 215 SER A N 1
ATOM 1695 C CA . SER A 1 215 ? 11.247 3.229 -29.796 1.00 85.12 215 SER A CA 1
ATOM 1696 C C . SER A 1 215 ? 11.624 1.750 -29.898 1.00 85.12 215 SER A C 1
ATOM 1698 O O . SER A 1 215 ? 10.924 0.902 -29.353 1.00 85.12 215 SER A O 1
ATOM 1700 N N . TRP A 1 216 ? 12.777 1.439 -30.506 1.00 84.88 216 TRP A N 1
ATOM 1701 C CA . TRP A 1 216 ? 13.295 0.067 -30.545 1.00 84.88 216 TRP A CA 1
ATOM 1702 C C . TRP A 1 216 ? 13.578 -0.477 -29.139 1.00 84.88 216 TRP A C 1
ATOM 1704 O O . TRP A 1 216 ? 13.161 -1.582 -28.820 1.00 84.88 216 TRP A O 1
ATOM 1714 N N . ALA A 1 217 ? 14.244 0.306 -28.285 1.00 83.81 217 ALA A N 1
ATOM 1715 C CA . ALA A 1 217 ? 14.593 -0.116 -26.928 1.00 83.81 217 ALA A CA 1
ATOM 1716 C C . ALA A 1 217 ? 13.357 -0.348 -26.054 1.00 83.81 217 ALA A C 1
ATOM 1718 O O . ALA A 1 217 ? 13.350 -1.266 -25.241 1.00 83.81 217 ALA A O 1
ATOM 1719 N N . LEU A 1 218 ? 12.322 0.479 -26.227 1.00 83.19 218 LEU A N 1
ATOM 1720 C CA . LEU A 1 218 ? 11.039 0.296 -25.559 1.00 83.19 218 LEU A CA 1
ATOM 1721 C C . LEU A 1 218 ? 10.346 -0.980 -26.050 1.00 83.19 218 LEU A C 1
ATOM 1723 O O . LEU A 1 218 ? 9.953 -1.795 -25.223 1.00 83.19 218 LEU A O 1
ATOM 1727 N N . GLY A 1 219 ? 10.252 -1.185 -27.367 1.00 82.38 219 GLY A N 1
ATOM 1728 C CA . GLY A 1 219 ? 9.647 -2.390 -27.944 1.00 82.38 219 GLY A CA 1
ATOM 1729 C C . GLY A 1 219 ? 10.362 -3.675 -27.515 1.00 82.38 219 GLY A C 1
ATOM 1730 O O . GLY A 1 219 ? 9.718 -4.612 -27.055 1.00 82.38 219 GLY A O 1
ATOM 1731 N N . ASP A 1 220 ? 11.695 -3.685 -27.565 1.00 83.06 220 ASP A N 1
ATOM 1732 C CA . ASP A 1 220 ? 12.525 -4.800 -27.091 1.00 83.06 220 ASP A CA 1
ATOM 1733 C C . ASP A 1 220 ? 12.325 -5.069 -25.588 1.00 83.06 220 ASP A C 1
ATOM 1735 O O . ASP A 1 220 ? 12.267 -6.221 -25.158 1.00 83.06 220 ASP A O 1
ATOM 1739 N N . LEU A 1 221 ? 12.176 -4.020 -24.774 1.00 80.94 221 LEU A N 1
ATOM 1740 C CA . LEU A 1 221 ? 11.902 -4.158 -23.344 1.00 80.94 221 LEU A CA 1
ATOM 1741 C C . LEU A 1 221 ? 10.513 -4.765 -23.083 1.00 80.94 221 LEU A C 1
ATOM 1743 O O . LEU A 1 221 ? 10.407 -5.687 -22.273 1.00 80.94 221 LEU A O 1
ATOM 1747 N N . VAL A 1 222 ? 9.476 -4.288 -23.782 1.00 77.88 222 VAL A N 1
ATOM 1748 C CA . VAL A 1 222 ? 8.102 -4.828 -23.713 1.00 77.88 222 VAL A CA 1
ATOM 1749 C C . VAL A 1 222 ? 8.090 -6.307 -24.094 1.00 77.88 222 VAL A C 1
ATOM 1751 O O . VAL A 1 222 ? 7.472 -7.132 -23.416 1.00 77.88 222 VAL A O 1
ATOM 1754 N N . GLU A 1 223 ? 8.785 -6.661 -25.171 1.00 79.44 223 GLU A N 1
ATOM 1755 C CA . GLU A 1 223 ? 8.827 -8.029 -25.674 1.00 79.44 223 GLU A CA 1
ATOM 1756 C C . GLU A 1 223 ? 9.561 -8.958 -24.701 1.00 79.44 223 GLU A C 1
ATOM 1758 O O . GLU A 1 223 ? 9.015 -9.990 -24.304 1.00 79.44 223 GLU A O 1
ATOM 1763 N N . ARG A 1 224 ? 10.758 -8.567 -24.241 1.00 76.88 224 ARG A N 1
ATOM 1764 C CA . ARG A 1 224 ? 11.568 -9.389 -23.329 1.00 76.88 224 ARG A CA 1
ATOM 1765 C C . ARG A 1 224 ? 10.928 -9.601 -21.965 1.00 76.88 224 ARG A C 1
ATOM 1767 O O . ARG A 1 224 ? 11.149 -10.649 -21.363 1.00 76.88 224 ARG A O 1
ATOM 1774 N N . VAL A 1 225 ? 10.218 -8.601 -21.448 1.00 67.00 225 VAL A N 1
ATOM 1775 C CA . VAL A 1 225 ? 9.773 -8.607 -20.047 1.00 67.00 225 VAL A CA 1
ATOM 1776 C C . VAL A 1 225 ? 8.303 -8.949 -19.907 1.00 67.00 225 VAL A C 1
ATOM 1778 O O . VAL A 1 225 ? 7.952 -9.706 -19.007 1.00 67.00 225 VAL A O 1
ATOM 1781 N N . CYS A 1 226 ? 7.462 -8.447 -20.802 1.00 65.19 226 CYS A N 1
ATOM 1782 C CA . CYS A 1 226 ? 6.015 -8.608 -20.696 1.00 65.19 226 CYS A CA 1
ATOM 1783 C C . CYS A 1 226 ? 5.461 -9.615 -21.718 1.00 65.19 226 CYS A C 1
ATOM 1785 O O . CYS A 1 226 ? 4.253 -9.875 -21.761 1.00 65.19 226 CYS A O 1
ATOM 1787 N N . GLY A 1 227 ? 6.321 -10.179 -22.578 1.00 66.19 227 GLY A N 1
ATOM 1788 C CA . GLY A 1 227 ? 5.900 -11.044 -23.681 1.00 66.19 227 GLY A CA 1
ATOM 1789 C C . GLY A 1 227 ? 4.960 -10.327 -24.655 1.00 66.19 227 GLY A C 1
ATOM 1790 O O . GLY A 1 227 ? 4.051 -10.955 -25.192 1.00 66.19 227 GLY A O 1
ATOM 1791 N N . GLY A 1 228 ? 5.122 -9.007 -24.814 1.00 62.06 228 GLY A N 1
ATOM 1792 C CA . GLY A 1 228 ? 4.255 -8.170 -25.651 1.00 62.06 228 GLY A CA 1
ATOM 1793 C C . GLY A 1 228 ? 3.049 -7.541 -24.939 1.00 62.06 228 GLY A C 1
ATOM 1794 O O . GLY A 1 228 ? 2.260 -6.867 -25.593 1.00 62.06 228 GLY A O 1
ATOM 1795 N N . ARG A 1 229 ? 2.870 -7.741 -23.624 1.00 64.19 229 ARG A N 1
ATOM 1796 C CA . ARG A 1 229 ? 1.750 -7.161 -22.855 1.00 64.19 229 ARG A CA 1
ATOM 1797 C C . ARG A 1 229 ? 2.128 -5.814 -22.239 1.00 64.19 229 ARG A C 1
ATOM 1799 O O . ARG A 1 229 ? 2.660 -5.758 -21.138 1.00 64.19 229 ARG A O 1
ATOM 1806 N N . GLU A 1 230 ? 1.840 -4.731 -22.951 1.00 67.88 230 GLU A N 1
ATOM 1807 C CA . GLU A 1 230 ? 2.180 -3.356 -22.542 1.00 67.88 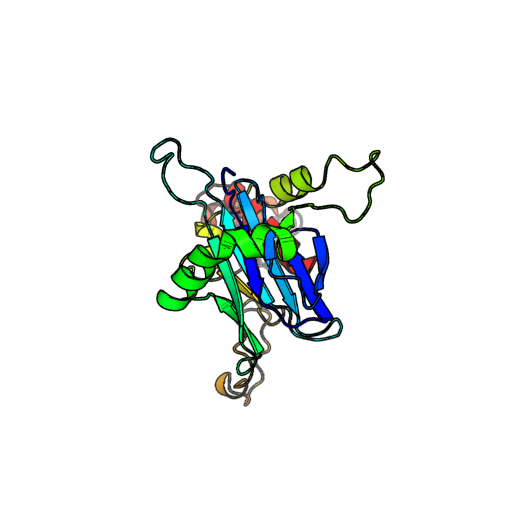230 GLU A CA 1
ATOM 1808 C C . GLU A 1 230 ? 1.603 -2.946 -21.171 1.00 67.88 230 GLU A C 1
ATOM 1810 O O . GLU A 1 230 ? 2.226 -2.164 -20.456 1.00 67.88 230 GLU A O 1
ATOM 1815 N N . GLU A 1 2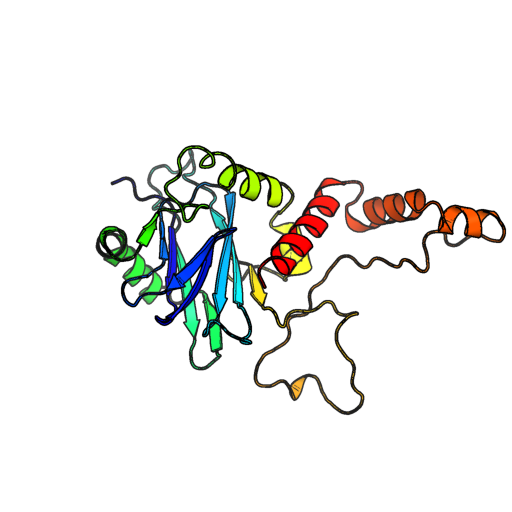31 ? 0.470 -3.524 -20.761 1.00 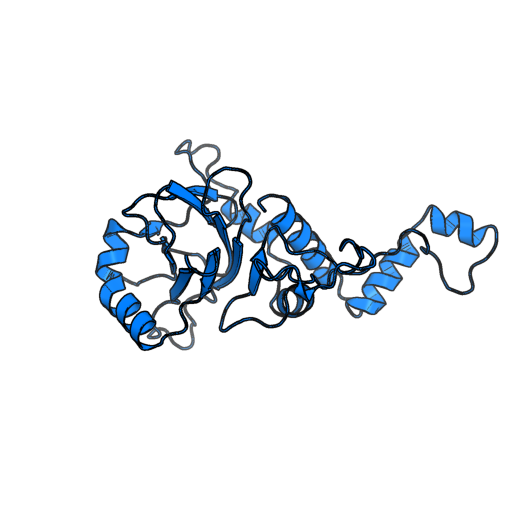65.50 231 GLU A N 1
ATOM 1816 C CA . GLU A 1 231 ? -0.183 -3.272 -19.464 1.00 65.50 231 GLU A CA 1
ATOM 1817 C C . GLU A 1 231 ? 0.729 -3.592 -18.263 1.00 65.50 231 GLU A C 1
ATOM 1819 O O . GLU A 1 231 ? 0.769 -2.835 -17.298 1.00 65.50 231 GLU A O 1
ATOM 1824 N N . GLU A 1 232 ? 1.558 -4.641 -18.342 1.00 63.12 232 GLU A N 1
ATOM 1825 C CA . GLU A 1 232 ? 2.498 -4.992 -17.259 1.00 63.12 232 GLU A CA 1
ATOM 1826 C C . GLU A 1 232 ? 3.627 -3.955 -17.099 1.00 63.12 232 GLU A C 1
ATOM 1828 O O . GLU A 1 232 ? 4.255 -3.853 -16.041 1.00 63.12 232 GLU A O 1
ATOM 1833 N N . LEU A 1 233 ? 3.898 -3.182 -18.153 1.00 63.75 233 LEU A N 1
ATOM 1834 C CA . LEU A 1 233 ? 4.864 -2.088 -18.142 1.00 63.75 233 LEU A CA 1
ATOM 1835 C C . LEU A 1 233 ? 4.268 -0.829 -17.511 1.00 63.75 233 LEU A C 1
ATOM 1837 O O . LEU A 1 233 ? 4.972 -0.147 -16.769 1.00 63.75 233 LEU A O 1
ATOM 1841 N N . LEU A 1 234 ? 2.985 -0.555 -17.761 1.00 63.22 234 LEU A N 1
ATOM 1842 C CA . LEU A 1 234 ? 2.253 0.528 -17.101 1.00 63.22 234 LEU A CA 1
ATOM 1843 C C . LEU A 1 234 ? 2.154 0.286 -15.594 1.00 63.22 234 LEU A C 1
ATOM 1845 O O . LEU A 1 234 ? 2.518 1.175 -14.829 1.00 63.22 234 LEU A O 1
ATOM 1849 N N . GLY A 1 235 ? 1.814 -0.936 -15.174 1.00 56.69 235 GLY A N 1
ATOM 1850 C CA . GLY A 1 235 ? 1.768 -1.291 -13.753 1.00 56.69 235 GLY A CA 1
ATOM 1851 C C . GLY A 1 235 ? 3.110 -1.078 -13.050 1.00 56.69 235 GLY A C 1
ATOM 1852 O O . GLY A 1 235 ? 3.160 -0.542 -11.947 1.00 56.69 235 GLY A O 1
ATOM 1853 N N . ALA A 1 236 ? 4.223 -1.414 -13.712 1.00 58.97 236 ALA A N 1
ATOM 1854 C CA . ALA A 1 236 ? 5.560 -1.173 -13.165 1.00 58.97 236 ALA A CA 1
ATOM 1855 C C . ALA A 1 236 ? 5.903 0.324 -13.029 1.00 58.97 236 ALA A C 1
ATOM 1857 O O . ALA A 1 236 ? 6.695 0.690 -12.163 1.00 58.97 236 ALA A O 1
ATOM 1858 N N . VAL A 1 237 ? 5.341 1.197 -13.872 1.00 60.59 237 VAL A N 1
ATOM 1859 C CA . VAL A 1 237 ? 5.499 2.655 -13.730 1.00 60.59 237 VAL A CA 1
ATOM 1860 C C . VAL A 1 237 ? 4.595 3.188 -12.617 1.00 60.59 237 VAL A C 1
ATOM 1862 O O . VAL A 1 237 ? 5.051 3.989 -11.803 1.00 60.59 237 VAL A O 1
ATOM 1865 N N . GLU A 1 238 ? 3.347 2.727 -12.553 1.00 57.88 238 GLU A N 1
ATOM 1866 C CA . GLU A 1 238 ? 2.374 3.093 -11.518 1.00 57.88 238 GLU A CA 1
ATOM 1867 C C . GLU A 1 238 ? 2.862 2.724 -10.112 1.00 57.88 238 GLU A C 1
ATOM 1869 O O . GLU A 1 238 ? 2.779 3.549 -9.204 1.00 57.88 238 GLU A O 1
ATOM 1874 N N . GLU A 1 239 ? 3.472 1.549 -9.940 1.00 52.22 239 GLU A N 1
ATOM 1875 C CA . GLU A 1 239 ? 4.072 1.129 -8.668 1.00 52.22 239 GLU A CA 1
ATOM 1876 C C . GLU A 1 239 ? 5.201 2.071 -8.225 1.00 52.22 239 GLU A C 1
ATOM 1878 O O . GLU A 1 239 ? 5.238 2.495 -7.071 1.00 52.22 239 GLU A O 1
ATOM 1883 N N . VAL A 1 240 ? 6.107 2.440 -9.140 1.00 55.16 240 VAL A N 1
ATOM 1884 C CA . VAL A 1 240 ? 7.218 3.357 -8.835 1.00 55.16 240 VAL A CA 1
ATOM 1885 C C . VAL A 1 240 ? 6.689 4.739 -8.451 1.00 55.16 240 VAL A C 1
ATOM 1887 O O . VAL A 1 240 ? 7.258 5.375 -7.569 1.00 55.16 240 VAL A O 1
ATOM 1890 N N . VAL A 1 241 ? 5.589 5.199 -9.055 1.00 46.69 241 VAL A N 1
ATOM 1891 C CA . VAL A 1 241 ? 4.946 6.471 -8.687 1.00 46.69 241 VAL A CA 1
ATOM 1892 C C . VAL A 1 241 ? 4.216 6.354 -7.343 1.00 46.69 241 VAL A C 1
ATOM 1894 O O . VAL A 1 241 ? 4.391 7.224 -6.498 1.00 46.69 241 VAL A O 1
ATOM 1897 N N . GLY A 1 242 ? 3.473 5.274 -7.089 1.00 40.81 242 GLY A N 1
ATOM 1898 C CA . GLY A 1 242 ? 2.796 5.041 -5.807 1.00 40.81 242 GLY A CA 1
ATOM 1899 C C . GLY A 1 242 ? 3.766 4.877 -4.632 1.00 40.81 242 GLY A C 1
ATOM 1900 O O . GLY A 1 242 ? 3.516 5.392 -3.545 1.00 40.81 242 GLY A O 1
ATOM 1901 N N . ALA A 1 243 ? 4.913 4.233 -4.861 1.00 40.91 243 ALA A N 1
ATOM 1902 C CA . ALA A 1 243 ? 5.993 4.142 -3.886 1.00 40.91 243 ALA A CA 1
ATOM 1903 C C . ALA A 1 243 ? 6.744 5.476 -3.723 1.00 40.91 243 ALA A C 1
ATOM 1905 O O . ALA A 1 243 ? 7.092 5.831 -2.609 1.00 40.91 243 ALA A O 1
ATOM 1906 N N . ALA A 1 244 ? 6.977 6.250 -4.789 1.00 32.78 244 ALA A N 1
ATOM 1907 C CA . ALA A 1 244 ? 7.752 7.495 -4.708 1.00 32.78 244 ALA A CA 1
ATOM 1908 C C . ALA A 1 244 ? 6.957 8.726 -4.232 1.00 32.78 244 ALA A C 1
ATOM 1910 O O . ALA A 1 244 ? 7.571 9.739 -3.891 1.00 32.78 244 ALA A O 1
ATOM 1911 N N . VAL A 1 245 ? 5.619 8.686 -4.242 1.00 35.25 245 VAL A N 1
ATOM 1912 C CA . VAL A 1 245 ? 4.788 9.842 -3.860 1.00 35.25 245 VAL A CA 1
ATOM 1913 C C . VAL A 1 245 ? 4.510 9.903 -2.350 1.00 35.25 245 VAL A C 1
ATOM 1915 O O . VAL A 1 245 ? 4.326 11.006 -1.843 1.00 35.25 245 VAL A O 1
ATOM 1918 N N . ASP A 1 246 ? 4.583 8.792 -1.604 1.00 35.00 246 ASP A N 1
ATOM 1919 C CA . ASP A 1 246 ? 4.237 8.788 -0.166 1.00 35.00 246 ASP A CA 1
ATOM 1920 C C . ASP A 1 246 ? 5.143 7.951 0.768 1.00 35.00 246 ASP A C 1
ATOM 1922 O O . ASP A 1 246 ? 4.882 7.871 1.982 1.00 35.00 246 ASP A O 1
ATOM 1926 N N . VAL A 1 247 ? 6.252 7.399 0.258 1.00 40.06 247 VAL A N 1
ATOM 1927 C CA . VAL A 1 247 ? 7.283 6.699 1.050 1.00 40.06 247 VAL A CA 1
ATOM 1928 C C . VAL A 1 247 ? 8.517 7.576 1.281 1.00 40.06 247 VAL A C 1
ATOM 1930 O O . VAL A 1 247 ? 9.040 8.153 0.306 1.00 40.06 247 VAL A O 1
#

Solvent-accessible surface area (backbone atoms only — not comparable to full-atom values): 14399 Å² total; per-residue (Å²): 130,87,67,53,29,31,37,35,50,46,56,63,55,61,10,33,33,34,45,70,85,26,75,47,72,37,44,84,58,51,34,29,41,25,62,51,68,66,42,81,46,37,39,34,36,22,85,40,86,64,100,52,70,30,34,34,37,38,36,68,42,85,56,89,45,89,90,44,81,84,58,78,54,58,75,46,50,37,33,57,37,83,90,68,71,38,76,38,74,70,79,53,65,69,58,54,50,51,50,61,75,45,37,76,63,41,55,73,72,18,35,45,72,63,62,55,67,96,72,88,62,77,90,73,67,82,48,55,66,57,47,50,48,65,58,43,67,48,55,49,71,67,57,46,31,57,28,58,36,72,53,65,89,74,30,39,66,48,43,56,64,42,39,38,75,88,74,53,85,84,53,91,90,65,57,81,77,74,49,76,78,60,81,63,46,67,31,56,64,84,87,79,58,87,90,62,28,57,62,96,87,56,57,72,69,59,37,57,50,24,68,74,45,46,63,62,38,51,52,53,48,36,41,75,73,44,73,64,40,61,56,60,55,51,15,58,51,35,50,54,48,64,50,64,74,78,84

Mean predicted aligned error: 9.7 Å